Protein AF-A0A9N9IS35-F1 (afdb_monomer_lite)

InterPro domains:
  IPR016024 Armadillo-type fold [SSF48371] (47-278)
  IPR051954 tRNA (32-2'-O)-methyltransferase regulator THADA [PTHR14387] (21-362)

Secondary structure (DSSP, 8-state):
--SHHHHHHHHHHHHHHTTTTHHHHHHHHHHHHHHT--GGGHHHHHHHHHHHHT-SSHHHHHHHHHHHHHHHHH----TTTHHHHTHHHHHHHHHHHHTT-SSHHHHHHHHHHHHHH-SS----SSTTHHHHHHHHHHHHHHS-S-HHHHHHHHHHHHHHHHHHHH-SSS-HHHHHHHHHHHHHHHHHHTSTTS-HHHHHHHHHHHHHHGGGTT-TTS--SHHHHHHHHHHHHHHHHHTT-SSHHHHHHHHHHHHHHTT-SS---HHHHHHHHHHHHHHHHTT-HHHHHHHHHHHH-SS-HHHHHHHHH-TT--TTTS--S-TT--HHHHHHHHHHHHHHHHHHHHHHS---GGGGSSS----

Radius of gyration: 26.6 Å; chains: 1; bounding box: 75×47×96 Å

Structure (mmCIF, N/CA/C/O backbone):
data_AF-A0A9N9IS35-F1
#
_entry.id   AF-A0A9N9IS35-F1
#
loop_
_atom_site.group_PDB
_atom_site.id
_atom_site.type_symbol
_atom_site.label_atom_id
_atom_site.label_alt_id
_atom_site.label_comp_id
_atom_site.label_asym_id
_atom_site.label_entity_id
_atom_site.label_seq_id
_atom_site.pdbx_PDB_ins_code
_atom_site.Cartn_x
_atom_site.Cartn_y
_atom_site.Cartn_z
_atom_site.occupancy
_atom_site.B_iso_or_equiv
_atom_site.auth_seq_id
_atom_site.auth_comp_id
_atom_site.auth_asym_id
_atom_site.auth_atom_id
_atom_site.pdbx_PDB_model_num
ATOM 1 N N . GLU A 1 1 ? 38.048 27.531 -49.667 1.00 47.00 1 GLU A N 1
ATOM 2 C CA . GLU A 1 1 ? 36.935 27.542 -48.684 1.00 47.00 1 GLU A CA 1
ATOM 3 C C . GLU A 1 1 ? 35.614 26.930 -49.170 1.00 47.00 1 GLU A C 1
ATOM 5 O O . GLU A 1 1 ? 34.872 26.431 -48.335 1.00 47.00 1 GLU A O 1
ATOM 10 N N . LEU A 1 2 ? 35.317 26.866 -50.477 1.00 40.06 2 LEU A N 1
ATOM 11 C CA . LEU A 1 2 ? 34.093 26.211 -50.990 1.00 40.06 2 LEU A CA 1
ATOM 12 C C . LEU A 1 2 ? 34.168 24.672 -51.119 1.00 40.06 2 LEU A C 1
ATOM 14 O O . LEU A 1 2 ? 33.130 24.032 -51.202 1.00 40.06 2 LEU A O 1
ATOM 18 N N . LEU A 1 3 ? 35.362 24.070 -51.054 1.00 36.56 3 LEU A N 1
ATOM 19 C CA . LEU A 1 3 ? 35.559 22.607 -51.095 1.00 36.56 3 LEU A CA 1
ATOM 20 C C . LEU A 1 3 ? 35.470 21.915 -49.718 1.00 36.56 3 LEU A C 1
ATOM 22 O O . LEU A 1 3 ? 35.222 20.718 -49.655 1.00 36.56 3 LEU A O 1
ATOM 26 N N . ASN A 1 4 ? 35.586 22.663 -48.612 1.00 37.81 4 ASN A N 1
ATOM 27 C CA . ASN A 1 4 ? 35.457 22.114 -47.250 1.00 37.81 4 ASN A CA 1
ATOM 28 C C . ASN A 1 4 ? 34.020 22.159 -46.702 1.00 37.81 4 ASN A C 1
ATOM 30 O O . ASN A 1 4 ? 33.753 21.605 -45.638 1.00 37.81 4 ASN A O 1
ATOM 34 N N . LYS A 1 5 ? 33.083 22.807 -47.409 1.00 40.38 5 LYS A N 1
ATOM 35 C CA . LYS A 1 5 ? 31.658 22.833 -47.034 1.00 40.38 5 LYS A CA 1
ATOM 36 C C . LYS A 1 5 ? 30.859 21.672 -47.628 1.00 40.38 5 LYS A C 1
ATOM 38 O O . LYS A 1 5 ? 29.829 21.313 -47.072 1.00 40.38 5 LYS A O 1
ATOM 43 N N . THR A 1 6 ? 31.337 21.057 -48.705 1.00 39.28 6 THR A N 1
ATOM 44 C CA . THR A 1 6 ? 30.660 19.929 -49.358 1.00 39.28 6 THR A CA 1
ATOM 45 C C . THR A 1 6 ? 30.937 18.592 -48.677 1.00 39.28 6 THR A C 1
ATOM 47 O O . THR A 1 6 ? 30.025 17.781 -48.601 1.00 39.28 6 THR A O 1
ATOM 50 N N . HIS A 1 7 ? 32.120 18.374 -48.089 1.00 37.41 7 HIS A N 1
ATOM 51 C CA . HIS A 1 7 ? 32.382 17.138 -47.333 1.00 37.41 7 HIS A CA 1
ATOM 52 C C . HIS A 1 7 ? 31.693 17.095 -45.963 1.00 37.41 7 HIS A C 1
ATOM 54 O O . HIS A 1 7 ? 31.258 16.032 -45.540 1.00 37.41 7 HIS A O 1
ATOM 60 N N . LYS A 1 8 ? 31.490 18.246 -45.309 1.00 37.84 8 LYS A N 1
ATOM 61 C CA . LYS A 1 8 ? 30.824 18.296 -43.998 1.00 37.84 8 LYS A CA 1
ATOM 62 C C . LYS A 1 8 ? 29.321 17.996 -44.053 1.00 37.84 8 LYS A C 1
ATOM 64 O O . LYS A 1 8 ? 28.771 17.514 -43.075 1.00 37.84 8 LYS A O 1
ATOM 69 N N . ASN A 1 9 ? 28.672 18.246 -45.191 1.00 37.81 9 ASN A N 1
ATOM 70 C CA . ASN A 1 9 ? 27.243 17.968 -45.357 1.00 37.81 9 ASN A CA 1
ATOM 71 C C . ASN A 1 9 ? 26.951 16.533 -45.824 1.00 37.81 9 ASN A C 1
ATOM 73 O O . ASN A 1 9 ? 25.830 16.075 -45.657 1.00 37.81 9 ASN A O 1
ATOM 77 N N . VAL A 1 10 ? 27.923 15.805 -46.384 1.00 41.25 10 VAL A N 1
ATOM 78 C CA . VAL A 1 10 ? 27.698 14.415 -46.827 1.00 41.25 10 VAL A CA 1
ATOM 79 C C . VAL A 1 10 ? 27.790 13.433 -45.651 1.00 41.25 10 VAL A C 1
ATOM 81 O O . VAL A 1 10 ? 26.977 12.513 -45.574 1.00 41.25 10 VAL A O 1
ATOM 84 N N . ASP A 1 11 ? 28.671 13.684 -44.677 1.00 40.00 11 ASP A N 1
ATOM 85 C CA . ASP A 1 11 ? 28.802 12.836 -43.479 1.00 40.00 11 ASP A CA 1
ATOM 86 C C . ASP A 1 11 ? 27.649 13.037 -42.470 1.00 40.00 11 ASP A C 1
ATOM 88 O O . ASP A 1 11 ? 27.196 12.081 -41.835 1.00 40.00 11 ASP A O 1
ATOM 92 N N . ASP A 1 12 ? 27.091 14.250 -42.370 1.00 40.06 12 ASP A N 1
ATOM 93 C CA . ASP A 1 12 ? 25.935 14.528 -41.499 1.00 40.06 12 ASP A CA 1
ATOM 94 C C . ASP A 1 12 ? 24.609 13.983 -42.062 1.00 40.06 12 ASP A C 1
ATOM 96 O O . ASP A 1 12 ? 23.685 13.687 -41.296 1.00 40.06 12 ASP A O 1
ATOM 100 N N . GLN A 1 13 ? 24.508 13.802 -43.385 1.00 36.44 13 GLN A N 1
ATOM 101 C CA . GLN A 1 13 ? 23.355 13.150 -44.013 1.00 36.44 13 GLN A CA 1
ATOM 102 C C . GLN A 1 13 ? 23.456 11.614 -43.949 1.00 36.44 13 GLN A C 1
ATOM 104 O O . GLN A 1 13 ? 22.449 10.960 -43.686 1.00 36.44 13 GLN A O 1
ATOM 109 N N . GLN A 1 14 ? 24.656 11.028 -44.079 1.00 37.25 14 GLN A N 1
ATOM 110 C CA . GLN A 1 14 ? 24.846 9.571 -43.969 1.00 37.25 14 GLN A CA 1
ATOM 111 C C . GLN A 1 14 ? 24.635 9.019 -42.543 1.00 37.25 14 GLN A C 1
ATOM 113 O O . GLN A 1 14 ? 24.278 7.850 -42.395 1.00 37.25 14 GLN A O 1
ATOM 118 N N . SER A 1 15 ? 24.764 9.836 -41.486 1.00 44.94 15 SER A N 1
ATOM 119 C CA . SER A 1 15 ? 24.511 9.388 -40.098 1.00 44.94 15 SER A CA 1
ATOM 120 C C . SER A 1 15 ? 23.026 9.327 -39.697 1.00 44.94 15 SER A C 1
ATOM 122 O O . SER A 1 15 ? 22.682 8.741 -38.662 1.00 44.94 15 SER A O 1
ATOM 124 N N . LYS A 1 16 ? 22.129 9.922 -40.496 1.00 43.72 16 LYS A N 1
ATOM 125 C CA . LYS A 1 16 ? 20.679 9.910 -40.235 1.00 43.72 16 LYS A CA 1
ATOM 126 C C . LYS A 1 16 ? 19.966 8.720 -40.877 1.00 43.72 16 LYS A C 1
ATOM 128 O O . LYS A 1 16 ? 19.004 8.231 -40.288 1.00 43.72 16 LYS A O 1
ATOM 133 N N . ASP A 1 17 ? 20.477 8.199 -41.990 1.00 44.53 17 ASP A N 1
ATOM 134 C CA . ASP A 1 17 ? 19.828 7.111 -42.738 1.00 44.53 17 ASP A CA 1
ATOM 135 C C . ASP A 1 17 ? 20.065 5.708 -42.144 1.00 44.53 17 ASP A C 1
ATOM 137 O O . ASP A 1 17 ? 19.264 4.805 -42.369 1.00 44.53 17 ASP A O 1
ATOM 141 N N . TYR A 1 18 ? 21.074 5.522 -41.283 1.00 47.75 18 TYR A N 1
ATOM 142 C CA . TYR A 1 18 ? 21.286 4.266 -40.535 1.00 47.75 18 TYR A CA 1
ATOM 143 C C . TYR A 1 18 ? 20.417 4.123 -39.267 1.00 47.75 18 TYR A C 1
ATOM 145 O O . TYR A 1 18 ? 20.552 3.150 -38.523 1.00 47.75 18 TYR A O 1
ATOM 153 N N . ARG A 1 19 ? 19.527 5.083 -38.977 1.00 55.41 19 ARG A N 1
ATOM 154 C CA . ARG A 1 19 ? 18.772 5.124 -37.708 1.00 55.41 19 ARG A CA 1
ATOM 155 C C . ARG A 1 19 ? 17.415 4.423 -37.742 1.00 55.41 19 ARG A C 1
ATOM 157 O O . ARG A 1 19 ? 16.877 4.109 -36.681 1.00 55.41 19 ARG A O 1
ATOM 164 N N . ILE A 1 20 ? 16.858 4.138 -38.918 1.00 55.31 20 ILE A N 1
ATOM 165 C CA . ILE A 1 20 ? 15.552 3.474 -39.028 1.00 55.31 20 ILE A CA 1
ATOM 166 C C . ILE A 1 20 ? 15.759 1.966 -38.827 1.00 55.31 20 ILE A C 1
ATOM 168 O O . ILE A 1 20 ? 16.205 1.262 -39.725 1.00 55.31 20 ILE A O 1
ATOM 172 N N . GLY A 1 21 ? 15.469 1.480 -37.618 1.00 67.31 21 GLY A N 1
ATOM 173 C CA . GLY A 1 21 ? 15.546 0.058 -37.255 1.00 67.31 21 GLY A CA 1
ATOM 174 C C . GLY A 1 21 ? 16.710 -0.330 -36.336 1.00 67.31 21 GLY A C 1
ATOM 175 O O . GLY A 1 21 ? 16.711 -1.445 -35.822 1.00 67.31 21 GLY A O 1
ATOM 176 N N . SER A 1 22 ? 17.649 0.578 -36.044 1.00 80.19 22 SER A N 1
ATOM 177 C CA . SER A 1 22 ? 18.709 0.336 -35.045 1.00 80.19 22 SER A CA 1
ATOM 178 C C . SER A 1 22 ? 18.118 0.021 -33.662 1.00 80.19 22 SER A C 1
ATOM 180 O O . SER A 1 22 ? 18.487 -0.964 -33.022 1.00 80.19 22 SER A O 1
ATOM 182 N N . TYR A 1 23 ? 17.080 0.763 -33.266 1.00 81.69 23 TYR A N 1
ATOM 183 C CA . TYR A 1 23 ? 16.339 0.504 -32.031 1.00 81.69 23 TYR A CA 1
ATOM 184 C C . TYR A 1 23 ? 15.712 -0.902 -31.993 1.00 81.69 23 TYR A C 1
ATOM 186 O O . TYR A 1 23 ? 15.633 -1.497 -30.923 1.00 81.69 23 TYR A O 1
ATOM 194 N N . LEU A 1 24 ? 15.311 -1.481 -33.139 1.00 86.62 24 LEU A N 1
ATOM 195 C CA . LEU A 1 24 ? 14.778 -2.850 -33.193 1.00 86.62 24 LEU A CA 1
ATOM 196 C C . LEU A 1 24 ? 15.868 -3.868 -32.861 1.00 86.62 24 LEU A C 1
ATOM 198 O O . LEU A 1 24 ? 15.606 -4.830 -32.144 1.00 86.62 24 LEU A O 1
ATOM 202 N N . VAL A 1 25 ? 17.094 -3.653 -33.346 1.00 87.50 25 VAL A N 1
ATOM 203 C CA . VAL A 1 25 ? 18.242 -4.504 -33.007 1.00 87.50 25 VAL A CA 1
ATOM 204 C C . VAL A 1 25 ? 18.527 -4.416 -31.510 1.00 87.50 25 VAL A C 1
ATOM 206 O O . VAL A 1 25 ? 18.606 -5.452 -30.850 1.00 87.50 25 VAL A O 1
ATOM 209 N N . HIS A 1 26 ? 18.580 -3.206 -30.950 1.00 87.88 26 HIS A N 1
ATOM 210 C CA . HIS A 1 26 ? 18.778 -3.005 -29.512 1.00 87.88 26 HIS A CA 1
ATOM 211 C C . HIS A 1 26 ? 17.640 -3.600 -28.670 1.00 87.88 26 HIS A C 1
ATOM 213 O O . HIS A 1 26 ? 17.904 -4.210 -27.637 1.00 87.88 26 HIS A O 1
ATOM 219 N N . GLN A 1 27 ? 16.386 -3.528 -29.127 1.00 90.88 27 GLN A N 1
ATOM 220 C CA . GLN A 1 27 ? 15.260 -4.212 -28.485 1.00 90.88 27 GLN A CA 1
ATOM 221 C C . GLN A 1 27 ? 15.429 -5.734 -28.488 1.00 90.88 27 GLN A C 1
ATOM 223 O O . GLN A 1 27 ? 15.155 -6.379 -27.478 1.00 90.88 27 GLN A O 1
ATOM 228 N N . GLN A 1 28 ? 15.868 -6.333 -29.599 1.00 89.50 28 GLN A N 1
ATOM 229 C CA . GLN A 1 28 ? 16.121 -7.777 -29.644 1.00 89.50 28 GLN A CA 1
ATOM 230 C C . GLN A 1 28 ? 17.304 -8.169 -28.756 1.00 89.50 28 GLN A C 1
ATOM 232 O O . GLN A 1 28 ? 17.230 -9.177 -28.057 1.00 89.50 28 GLN A O 1
ATOM 237 N N . MET A 1 29 ? 18.360 -7.354 -28.712 1.00 86.88 29 MET A N 1
ATOM 238 C CA . MET A 1 29 ? 19.481 -7.558 -27.791 1.00 86.88 29 MET A CA 1
ATOM 239 C C . MET A 1 29 ? 19.023 -7.490 -26.332 1.00 86.88 29 MET A C 1
ATOM 241 O O . MET A 1 29 ? 19.342 -8.394 -25.563 1.00 86.88 29 MET A O 1
ATOM 245 N N . ALA A 1 30 ? 18.210 -6.494 -25.969 1.00 88.44 30 ALA A N 1
ATOM 246 C CA . ALA A 1 30 ? 17.625 -6.382 -24.636 1.00 88.44 30 ALA A CA 1
ATOM 247 C C . ALA A 1 30 ? 16.801 -7.627 -24.278 1.00 88.44 30 ALA A C 1
ATOM 249 O O . ALA A 1 30 ? 16.989 -8.206 -23.209 1.00 88.44 30 ALA A O 1
ATOM 250 N N . LYS A 1 31 ? 15.959 -8.103 -25.207 1.00 89.81 31 LYS A N 1
ATOM 251 C CA . LYS A 1 31 ? 15.177 -9.338 -25.039 1.00 89.81 31 LYS A CA 1
ATOM 252 C C . LYS A 1 31 ? 16.057 -10.553 -24.771 1.00 89.81 31 LYS A C 1
ATOM 254 O O . LYS A 1 31 ? 15.760 -11.324 -23.863 1.00 89.81 31 LYS A O 1
ATOM 259 N N . ILE A 1 32 ? 17.120 -10.731 -25.554 1.00 87.12 32 ILE A N 1
ATOM 260 C CA . ILE A 1 32 ? 18.046 -11.858 -25.400 1.00 87.12 32 ILE A CA 1
ATOM 261 C C . ILE A 1 32 ? 18.759 -11.771 -24.051 1.00 87.12 32 ILE A C 1
ATOM 263 O O . ILE A 1 32 ? 18.789 -12.763 -23.328 1.00 87.12 32 ILE A O 1
ATOM 267 N N . ILE A 1 33 ? 19.290 -10.599 -23.693 1.00 86.12 33 ILE A N 1
ATOM 268 C CA . ILE A 1 33 ? 20.045 -10.396 -22.452 1.00 86.12 33 ILE A CA 1
ATOM 269 C C . ILE A 1 33 ? 19.160 -10.659 -21.230 1.00 86.12 33 ILE A C 1
ATOM 271 O O . ILE A 1 33 ? 19.552 -11.435 -20.363 1.00 86.12 33 ILE A O 1
ATOM 275 N N . ILE A 1 34 ? 17.954 -10.085 -21.187 1.00 84.75 34 ILE A N 1
ATOM 276 C CA . ILE A 1 34 ? 17.049 -10.223 -20.036 1.00 84.75 34 ILE A CA 1
ATOM 277 C C . ILE A 1 34 ? 16.518 -11.654 -19.918 1.00 84.75 34 ILE A C 1
ATOM 279 O O . ILE A 1 34 ? 16.523 -12.216 -18.831 1.00 84.75 34 ILE A O 1
ATOM 283 N N . ARG A 1 35 ? 16.143 -12.309 -21.025 1.00 83.50 35 ARG A N 1
ATOM 284 C CA . ARG A 1 35 ? 15.717 -13.725 -20.991 1.00 83.50 35 ARG A CA 1
ATOM 285 C C . ARG A 1 35 ? 16.846 -14.696 -20.662 1.00 83.50 35 ARG A C 1
ATOM 287 O O . ARG A 1 35 ? 16.582 -15.830 -20.276 1.00 83.50 35 ARG A O 1
ATOM 294 N N . SER A 1 36 ? 18.092 -14.270 -20.843 1.00 78.56 36 SER A N 1
ATOM 295 C CA . SER A 1 36 ? 19.271 -15.058 -20.486 1.00 78.56 36 SER A CA 1
ATOM 296 C C . SER A 1 36 ? 19.690 -14.868 -19.029 1.00 78.56 36 SER A C 1
ATOM 298 O O . SER A 1 36 ? 20.647 -15.517 -18.615 1.00 78.56 36 SER A O 1
ATOM 300 N N . LEU A 1 37 ? 18.988 -14.028 -18.250 1.00 73.75 37 LEU A N 1
ATOM 301 C CA . LEU A 1 37 ? 19.188 -13.923 -16.806 1.00 73.75 37 LEU A CA 1
ATOM 302 C C . LEU A 1 37 ? 18.938 -15.295 -16.166 1.00 73.75 37 LEU A C 1
ATOM 304 O O . LEU A 1 37 ? 17.802 -15.742 -16.016 1.00 73.75 37 LEU A O 1
ATOM 308 N N . ARG A 1 38 ? 20.025 -15.985 -15.816 1.00 65.00 38 ARG A N 1
ATOM 309 C CA . ARG A 1 38 ? 20.024 -17.176 -14.965 1.00 65.00 38 ARG A CA 1
ATOM 310 C C . ARG A 1 38 ? 20.601 -16.783 -13.610 1.00 65.00 38 ARG A C 1
ATOM 312 O O . ARG A 1 38 ? 21.527 -15.977 -13.552 1.00 65.00 38 ARG A O 1
ATOM 319 N N . GLY A 1 39 ? 20.052 -17.350 -12.536 1.00 58.16 39 GLY A N 1
ATOM 320 C CA . GLY A 1 39 ? 20.353 -16.946 -11.155 1.00 58.16 39 GLY A CA 1
ATOM 321 C C . GLY A 1 39 ? 21.839 -16.957 -10.766 1.00 58.16 39 GLY A C 1
ATOM 322 O O . GLY A 1 39 ? 22.220 -16.200 -9.877 1.00 58.16 39 GLY A O 1
ATOM 323 N N . ASP A 1 40 ? 22.676 -17.739 -11.454 1.00 56.09 40 ASP A N 1
ATOM 324 C CA . ASP A 1 40 ? 24.079 -17.958 -11.081 1.00 56.09 40 ASP A CA 1
ATOM 325 C C . ASP A 1 40 ? 25.062 -16.876 -11.592 1.00 56.09 40 ASP A C 1
ATOM 327 O O . ASP A 1 40 ? 26.149 -16.751 -11.034 1.00 56.09 40 ASP A O 1
ATOM 331 N N . ASP A 1 41 ? 24.680 -16.026 -12.561 1.00 58.50 41 ASP A N 1
ATOM 332 C CA . ASP A 1 41 ? 25.564 -15.004 -13.171 1.00 58.50 41 ASP A CA 1
ATOM 333 C C . ASP A 1 41 ? 25.124 -13.545 -12.882 1.00 58.50 41 ASP A C 1
ATOM 335 O O . ASP A 1 41 ? 25.398 -12.611 -13.637 1.00 58.50 41 ASP A O 1
ATOM 339 N N . ALA A 1 42 ? 24.428 -13.301 -11.770 1.00 61.81 42 ALA A N 1
ATOM 340 C CA . ALA A 1 42 ? 23.686 -12.054 -11.537 1.00 61.81 42 ALA A CA 1
ATOM 341 C C . ALA A 1 42 ? 24.494 -10.734 -11.652 1.00 61.81 42 ALA A C 1
ATOM 343 O O . ALA A 1 42 ? 23.927 -9.700 -12.016 1.00 61.81 42 ALA A O 1
ATOM 344 N N . PHE A 1 43 ? 25.805 -10.731 -11.375 1.00 60.47 43 PHE A N 1
ATOM 345 C CA . PHE A 1 43 ? 26.614 -9.501 -11.349 1.00 60.47 43 PHE A CA 1
ATOM 346 C C . PHE A 1 43 ? 26.965 -8.950 -12.743 1.00 60.47 43 PHE A C 1
ATOM 348 O O . PHE A 1 43 ? 26.729 -7.772 -13.012 1.00 60.47 43 PHE A O 1
ATOM 355 N N . GLU A 1 44 ? 27.504 -9.775 -13.650 1.00 65.12 44 GLU A N 1
ATOM 356 C CA . GLU A 1 44 ? 27.875 -9.317 -15.003 1.00 65.12 44 GLU A CA 1
ATOM 357 C C . GLU A 1 44 ? 26.629 -8.907 -15.800 1.00 65.12 44 GLU A C 1
ATOM 359 O O . GLU A 1 44 ? 26.624 -7.909 -16.527 1.00 65.12 44 GLU A O 1
ATOM 364 N N . PHE A 1 45 ? 25.535 -9.641 -15.603 1.00 75.38 45 PHE A N 1
ATOM 365 C CA . PHE A 1 45 ? 24.267 -9.339 -16.243 1.00 75.38 45 PHE A CA 1
ATOM 366 C C . PHE A 1 45 ? 23.615 -8.062 -15.698 1.00 75.38 45 PHE A C 1
ATOM 368 O O . PHE A 1 45 ? 23.013 -7.323 -16.477 1.00 75.38 45 PHE A O 1
ATOM 375 N N . SER A 1 46 ? 23.794 -7.735 -14.413 1.00 78.06 46 SER A N 1
ATOM 376 C CA . SER A 1 46 ? 23.275 -6.485 -13.838 1.00 78.06 46 SER A CA 1
ATOM 377 C C . SER A 1 46 ? 23.850 -5.241 -14.520 1.00 78.06 46 SER A C 1
ATOM 379 O O . SER A 1 46 ? 23.106 -4.295 -14.771 1.00 78.06 46 SER A O 1
ATOM 381 N N . ASN A 1 47 ? 25.134 -5.240 -14.895 1.00 83.69 47 ASN A N 1
ATOM 382 C CA . ASN A 1 47 ? 25.739 -4.104 -15.604 1.00 83.69 47 ASN A CA 1
ATOM 383 C C . ASN A 1 47 ? 25.165 -3.935 -17.018 1.00 83.69 47 ASN A C 1
ATOM 385 O O . ASN A 1 47 ? 24.792 -2.827 -17.396 1.00 83.69 47 ASN A O 1
ATOM 389 N N . LYS A 1 48 ? 25.003 -5.035 -17.767 1.00 87.94 48 LYS A N 1
ATOM 390 C CA . LYS A 1 48 ? 24.380 -5.003 -19.104 1.00 87.94 48 LYS A CA 1
ATOM 391 C C . LYS A 1 48 ? 22.927 -4.530 -19.035 1.00 87.94 48 LYS A C 1
ATOM 393 O O . LYS A 1 48 ? 22.485 -3.757 -19.879 1.00 87.94 48 LYS A O 1
ATOM 398 N N . VAL A 1 49 ? 22.183 -4.949 -18.010 1.00 89.00 49 VAL A N 1
ATOM 399 C CA . VAL A 1 49 ? 20.819 -4.457 -17.771 1.00 89.00 49 VAL A CA 1
ATOM 400 C C . VAL A 1 49 ? 20.817 -2.953 -17.490 1.00 89.00 49 VAL A C 1
ATOM 402 O O . VAL A 1 49 ? 20.005 -2.231 -18.059 1.00 89.00 49 VAL A O 1
ATOM 405 N N . VAL A 1 50 ? 21.744 -2.452 -16.673 1.00 90.38 50 VAL A N 1
ATOM 406 C CA . VAL A 1 50 ? 21.870 -1.013 -16.385 1.00 90.38 50 VAL A CA 1
ATOM 407 C C . VAL A 1 50 ? 22.186 -0.201 -17.645 1.00 90.38 50 VAL A C 1
ATOM 409 O O . VAL A 1 50 ? 21.613 0.875 -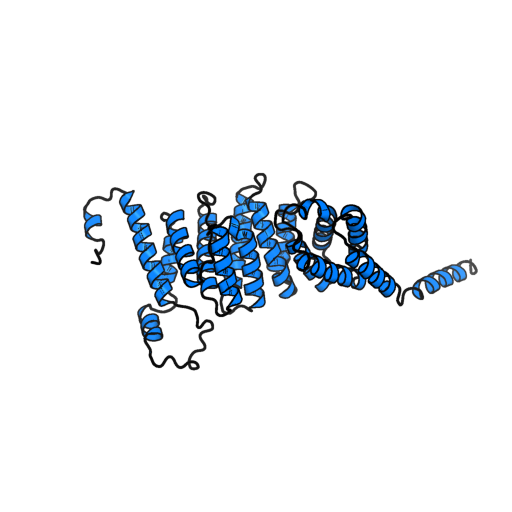17.823 1.00 90.38 50 VAL A O 1
ATOM 412 N N . GLU A 1 51 ? 23.033 -0.720 -18.537 1.00 90.62 51 GLU A N 1
ATOM 413 C CA . GLU A 1 51 ? 23.308 -0.112 -19.846 1.00 90.62 51 GLU A CA 1
ATOM 414 C C . GLU A 1 51 ? 22.045 -0.040 -20.715 1.00 90.62 51 GLU A C 1
ATOM 416 O O . GLU A 1 51 ? 21.726 1.023 -21.249 1.00 90.62 51 GLU A O 1
ATOM 421 N N . ILE A 1 52 ? 21.271 -1.129 -20.792 1.00 92.88 52 ILE A N 1
ATOM 422 C CA . ILE A 1 52 ? 19.996 -1.169 -21.527 1.00 92.88 52 ILE A CA 1
ATOM 423 C C . ILE A 1 52 ? 18.985 -0.172 -20.936 1.00 92.88 52 ILE A C 1
ATOM 425 O O . ILE A 1 52 ? 18.323 0.559 -21.671 1.00 92.88 52 ILE A O 1
ATOM 429 N N . LEU A 1 53 ? 18.877 -0.087 -19.608 1.00 93.88 53 LEU A N 1
ATOM 430 C CA . LEU A 1 53 ? 18.017 0.892 -18.932 1.00 93.88 53 LEU A CA 1
ATOM 431 C C . LEU A 1 53 ? 18.506 2.337 -19.125 1.00 93.88 53 LEU A C 1
ATOM 433 O O . LEU A 1 53 ? 17.743 3.285 -18.956 1.00 93.88 53 LEU A O 1
ATOM 437 N N . GLY A 1 54 ? 19.778 2.531 -19.475 1.00 92.12 54 GLY A N 1
ATOM 438 C CA . GLY A 1 54 ? 20.361 3.817 -19.852 1.00 92.12 54 GLY A CA 1
ATOM 439 C C . GLY A 1 54 ? 20.225 4.168 -21.334 1.00 92.12 54 GLY A C 1
ATOM 440 O O . GLY A 1 54 ? 20.720 5.219 -21.737 1.00 92.12 54 GLY A O 1
ATOM 441 N N . HIS A 1 55 ? 19.581 3.322 -22.144 1.00 93.69 55 HIS A N 1
ATOM 442 C CA . HIS A 1 55 ? 19.503 3.528 -23.587 1.00 93.69 55 HIS A CA 1
ATOM 443 C C . HIS A 1 55 ? 18.764 4.836 -23.931 1.00 93.69 55 HIS A C 1
ATOM 445 O O . HIS A 1 55 ? 17.726 5.108 -23.325 1.00 93.69 55 HIS A O 1
ATOM 451 N N . PRO A 1 56 ? 19.231 5.650 -24.902 1.00 90.31 56 PRO A N 1
ATOM 452 C CA . PRO A 1 56 ? 18.583 6.920 -25.257 1.00 90.31 56 PRO A CA 1
ATOM 453 C C . PRO A 1 56 ? 17.157 6.744 -25.808 1.00 90.31 56 PRO A C 1
ATOM 455 O O . PRO A 1 56 ? 16.272 7.554 -25.530 1.00 90.31 56 PRO A O 1
ATOM 458 N N . GLU A 1 57 ? 16.915 5.665 -26.551 1.00 91.31 57 GLU A N 1
ATOM 459 C CA . GLU A 1 57 ? 15.604 5.328 -27.125 1.00 91.31 57 GLU A CA 1
ATOM 460 C C . GLU A 1 57 ? 14.673 4.725 -26.065 1.00 91.31 57 GLU A C 1
ATOM 462 O O . GLU A 1 57 ? 15.001 3.710 -25.442 1.00 91.31 57 GLU A O 1
ATOM 467 N N . TYR A 1 58 ? 13.501 5.338 -25.861 1.00 92.12 58 TYR A N 1
ATOM 468 C CA . TYR A 1 58 ? 12.570 4.896 -24.819 1.00 92.12 58 TYR A CA 1
ATOM 469 C C . TYR A 1 58 ? 11.958 3.533 -25.144 1.00 92.12 58 TYR A C 1
ATOM 471 O O . TYR A 1 58 ? 11.638 2.794 -24.225 1.00 92.12 58 TYR A O 1
ATOM 479 N N . GLU A 1 59 ? 11.828 3.165 -26.420 1.00 92.88 59 GLU A N 1
ATOM 480 C CA . GLU A 1 59 ? 11.281 1.877 -26.844 1.00 92.88 59 GLU A CA 1
ATOM 481 C C . GLU A 1 59 ? 12.178 0.705 -26.427 1.00 92.88 59 GLU A C 1
ATOM 483 O O . GLU A 1 59 ? 11.683 -0.398 -26.190 1.00 92.88 59 GLU A O 1
ATOM 488 N N . VAL A 1 60 ? 13.493 0.930 -26.333 1.00 93.81 60 VAL A N 1
ATOM 489 C CA . VAL A 1 60 ? 14.449 -0.058 -25.812 1.00 93.81 60 VAL A CA 1
ATOM 490 C C . VAL A 1 60 ? 14.292 -0.171 -24.297 1.00 93.81 60 VAL A C 1
ATOM 492 O O . VAL A 1 60 ? 14.165 -1.283 -23.782 1.00 93.81 60 VAL A O 1
ATOM 495 N N . ARG A 1 61 ? 14.218 0.971 -23.594 1.00 95.12 61 ARG A N 1
ATOM 496 C CA . ARG A 1 61 ? 13.988 1.006 -22.139 1.00 95.12 61 ARG A CA 1
ATOM 497 C C . ARG A 1 61 ? 12.661 0.350 -21.758 1.00 95.12 61 ARG A C 1
ATOM 499 O O . ARG A 1 61 ? 12.629 -0.434 -20.820 1.00 95.12 61 ARG A O 1
ATOM 506 N N . LEU A 1 62 ? 11.592 0.630 -22.500 1.00 95.38 62 LEU A N 1
ATOM 507 C CA . LEU A 1 62 ? 10.246 0.117 -22.252 1.00 95.38 62 LEU A CA 1
ATOM 508 C C . LEU A 1 62 ? 10.214 -1.411 -22.316 1.00 95.38 62 LEU A C 1
ATOM 510 O O . LEU A 1 62 ? 9.837 -2.051 -21.342 1.00 95.38 62 LEU A O 1
ATOM 514 N N . VAL A 1 63 ? 10.699 -1.989 -23.420 1.00 94.62 63 VAL A N 1
ATOM 515 C CA . VAL A 1 63 ? 10.776 -3.449 -23.595 1.00 94.62 63 VAL A CA 1
ATOM 516 C C . VAL A 1 63 ? 11.633 -4.094 -22.508 1.00 94.62 63 VAL A C 1
ATOM 518 O O . VAL A 1 63 ? 11.316 -5.177 -22.022 1.00 94.62 63 VAL A O 1
ATOM 521 N N . ALA A 1 64 ? 12.731 -3.442 -22.127 1.00 93.94 64 ALA A N 1
ATOM 522 C CA . ALA A 1 64 ? 13.589 -3.942 -21.068 1.00 93.94 64 ALA A CA 1
ATOM 523 C C . ALA A 1 64 ? 12.876 -3.958 -19.710 1.00 93.94 64 ALA A C 1
ATOM 525 O O . ALA A 1 64 ? 12.931 -4.955 -18.999 1.00 93.94 64 ALA A O 1
ATOM 526 N N . LEU A 1 65 ? 12.181 -2.874 -19.369 1.00 95.56 65 LEU A N 1
ATOM 527 C CA . LEU A 1 65 ? 11.418 -2.755 -18.132 1.00 95.56 65 LEU A CA 1
ATOM 528 C C . LEU A 1 65 ? 10.266 -3.766 -18.068 1.00 95.56 65 LEU A C 1
ATOM 530 O O . LEU A 1 65 ? 10.090 -4.395 -17.033 1.00 95.56 65 LEU A O 1
ATOM 534 N N . GLU A 1 66 ? 9.529 -3.970 -19.163 1.00 94.69 66 GLU A N 1
ATOM 535 C CA . GLU A 1 66 ? 8.459 -4.977 -19.249 1.00 94.69 66 GLU A CA 1
ATOM 536 C C . GLU A 1 66 ? 8.994 -6.385 -18.958 1.00 94.69 66 GLU A C 1
ATOM 538 O O . GLU A 1 66 ? 8.491 -7.071 -18.071 1.00 94.69 66 GLU A O 1
ATOM 543 N N . LEU A 1 67 ? 10.074 -6.783 -19.637 1.00 91.25 67 LEU A N 1
ATOM 544 C CA . LEU A 1 67 ? 10.674 -8.104 -19.453 1.00 91.25 67 LEU A CA 1
ATOM 545 C C . LEU A 1 67 ? 11.302 -8.300 -18.072 1.00 91.25 67 LEU A C 1
ATOM 547 O O . LEU A 1 67 ? 11.290 -9.411 -17.547 1.00 91.25 67 LEU A O 1
ATOM 551 N N . LEU A 1 68 ? 11.882 -7.249 -17.486 1.00 90.19 68 LEU A N 1
ATOM 552 C CA . LEU A 1 68 ? 12.403 -7.317 -16.121 1.00 90.19 68 LEU A CA 1
ATOM 553 C C . LEU A 1 68 ? 11.261 -7.493 -15.121 1.00 90.19 68 LEU A C 1
ATOM 555 O O . LEU A 1 68 ? 11.365 -8.335 -14.234 1.00 90.19 68 LEU A O 1
ATOM 559 N N . THR A 1 69 ? 10.166 -6.751 -15.275 1.00 89.88 69 THR A N 1
ATOM 560 C CA . THR A 1 69 ? 8.982 -6.903 -14.425 1.00 89.88 69 THR A CA 1
ATOM 561 C C . THR A 1 69 ? 8.424 -8.322 -14.505 1.00 89.88 69 THR A C 1
ATOM 563 O O . THR A 1 69 ? 8.221 -8.937 -13.462 1.00 89.88 69 THR A O 1
ATOM 566 N N . GLU A 1 70 ? 8.263 -8.881 -15.710 1.00 88.62 70 GLU A N 1
ATOM 567 C CA . GLU A 1 70 ? 7.875 -10.289 -15.900 1.00 88.62 70 GLU A CA 1
ATOM 568 C C . GLU A 1 70 ? 8.849 -11.242 -15.190 1.00 88.62 70 GLU A C 1
ATOM 570 O O . GLU A 1 70 ? 8.432 -12.080 -14.393 1.00 88.62 70 GLU A O 1
ATOM 575 N N . TYR A 1 71 ? 10.157 -11.058 -15.393 1.00 85.06 71 TYR A N 1
ATOM 576 C CA . TYR A 1 71 ? 11.187 -11.887 -14.769 1.00 85.06 71 TYR A CA 1
ATOM 577 C C . TYR A 1 71 ? 11.096 -11.899 -13.234 1.00 85.06 71 TYR A C 1
ATOM 579 O O . TYR A 1 71 ? 11.219 -12.966 -12.632 1.00 85.06 71 TYR A O 1
ATOM 587 N N . PHE A 1 72 ? 10.879 -10.750 -12.586 1.00 82.31 72 PHE A N 1
ATOM 588 C CA . PHE A 1 72 ? 10.774 -10.675 -11.122 1.00 82.31 72 PHE A CA 1
ATOM 589 C C . PHE A 1 72 ? 9.419 -11.140 -10.574 1.00 82.31 72 PHE A C 1
ATOM 591 O O . PHE A 1 72 ? 9.347 -11.528 -9.409 1.00 82.31 72 PHE A O 1
ATOM 598 N N . LEU A 1 73 ? 8.358 -11.117 -11.383 1.00 83.69 73 LEU A N 1
ATOM 599 C CA . LEU A 1 73 ? 7.068 -11.701 -11.012 1.00 83.69 73 LEU A CA 1
ATOM 600 C C . LEU A 1 73 ? 7.110 -13.235 -11.068 1.00 83.69 73 LEU A C 1
ATOM 602 O O . LEU A 1 73 ? 6.615 -13.888 -10.150 1.00 83.69 73 LEU A O 1
ATOM 606 N N . ASP A 1 74 ? 7.734 -13.798 -12.105 1.00 79.81 74 ASP A N 1
ATOM 607 C CA . ASP A 1 74 ? 7.809 -15.248 -12.323 1.00 79.81 74 ASP A CA 1
ATOM 608 C C . ASP A 1 74 ? 8.828 -15.928 -11.403 1.00 79.81 74 ASP A C 1
ATOM 610 O O . ASP A 1 74 ? 8.609 -17.036 -10.905 1.00 79.81 74 ASP A O 1
ATOM 614 N N . ASN A 1 75 ? 9.953 -15.262 -11.146 1.00 68.94 75 ASN A N 1
ATOM 615 C CA . ASN A 1 75 ? 10.968 -15.760 -10.235 1.00 68.94 75 ASN A CA 1
ATOM 616 C C . ASN A 1 75 ? 10.691 -15.197 -8.844 1.00 68.94 75 ASN A C 1
ATOM 618 O O . ASN A 1 75 ? 11.215 -14.149 -8.471 1.00 68.94 75 ASN A O 1
ATOM 622 N N . SER A 1 76 ? 9.891 -15.915 -8.050 1.00 55.97 76 SER A N 1
ATOM 623 C CA . SER A 1 76 ? 9.734 -15.657 -6.615 1.00 55.97 76 SER A CA 1
ATOM 624 C C . SER A 1 76 ? 11.054 -15.953 -5.885 1.00 55.97 76 SER A C 1
ATOM 626 O O . SER A 1 76 ? 11.200 -16.976 -5.210 1.00 55.97 76 SER A O 1
ATOM 628 N N . VAL A 1 77 ? 12.072 -15.118 -6.091 1.00 54.59 77 VAL A N 1
ATOM 629 C CA . VAL A 1 77 ? 13.397 -15.333 -5.514 1.00 54.59 77 VAL A CA 1
ATOM 630 C C . VAL A 1 77 ? 13.291 -15.148 -3.995 1.00 54.59 77 VAL A C 1
ATOM 632 O O . VAL A 1 77 ? 12.664 -14.189 -3.535 1.00 54.59 77 VAL A O 1
ATOM 635 N N . PRO A 1 78 ? 13.878 -16.049 -3.189 1.00 48.53 78 PRO A N 1
ATOM 636 C CA . PRO A 1 78 ? 13.901 -15.900 -1.747 1.00 48.53 78 PRO A CA 1
ATOM 637 C C . PRO A 1 78 ? 14.460 -14.540 -1.316 1.00 48.53 78 PRO A C 1
ATOM 639 O O . PRO A 1 78 ? 15.491 -14.055 -1.781 1.00 48.53 78 PRO A O 1
ATOM 642 N N . ASP A 1 79 ? 13.751 -13.976 -0.353 1.00 51.22 79 ASP A N 1
ATOM 643 C CA . ASP A 1 79 ? 13.765 -12.621 0.199 1.00 51.22 79 ASP A CA 1
ATOM 644 C C . ASP A 1 79 ? 15.123 -12.113 0.760 1.00 51.22 79 ASP A C 1
ATOM 646 O O . ASP A 1 79 ? 15.193 -11.045 1.376 1.00 51.22 79 ASP A O 1
ATOM 650 N N . THR A 1 80 ? 16.198 -12.896 0.645 1.00 46.91 80 THR A N 1
ATOM 651 C CA . THR A 1 80 ? 17.543 -12.623 1.187 1.00 46.91 80 THR A CA 1
ATOM 652 C C . THR A 1 80 ? 18.643 -12.526 0.127 1.00 46.91 80 THR A C 1
ATOM 654 O O . THR A 1 80 ? 19.625 -11.834 0.385 1.00 46.91 80 THR A O 1
ATOM 657 N N . ASP A 1 81 ? 18.469 -13.120 -1.061 1.00 48.78 81 ASP A N 1
ATOM 658 C CA . ASP A 1 81 ? 19.488 -13.101 -2.133 1.00 48.78 81 ASP A CA 1
ATOM 659 C C . ASP A 1 81 ? 19.256 -11.992 -3.178 1.00 48.78 81 ASP A C 1
ATOM 661 O O . ASP A 1 81 ? 20.178 -11.581 -3.884 1.00 48.78 81 ASP A O 1
ATOM 665 N N . LEU A 1 82 ? 18.040 -11.437 -3.236 1.00 53.81 82 LEU A N 1
ATOM 666 C CA . LEU A 1 82 ? 17.648 -10.378 -4.177 1.00 53.81 82 LEU A CA 1
ATOM 667 C C . LEU A 1 82 ? 18.394 -9.049 -3.956 1.00 53.81 82 LEU A C 1
ATOM 669 O O . LEU A 1 82 ? 18.867 -8.428 -4.906 1.00 53.81 82 LEU A O 1
ATOM 673 N N . SER A 1 83 ? 18.507 -8.582 -2.710 1.00 53.75 83 SER A N 1
ATOM 674 C CA . SER A 1 83 ? 18.907 -7.189 -2.446 1.00 53.75 83 SER A CA 1
ATOM 675 C C . SER A 1 83 ? 20.382 -6.898 -2.735 1.00 53.75 83 SER A C 1
ATOM 677 O O . SER A 1 83 ? 20.715 -5.788 -3.147 1.00 53.75 83 SER A O 1
ATOM 679 N N . ARG A 1 84 ? 21.279 -7.879 -2.563 1.00 58.31 84 ARG A N 1
ATOM 680 C CA . ARG A 1 84 ? 22.703 -7.710 -2.903 1.00 58.31 84 ARG A CA 1
ATOM 681 C C . ARG A 1 84 ? 22.944 -7.806 -4.404 1.00 58.31 84 ARG A C 1
ATOM 683 O O . ARG A 1 84 ? 23.638 -6.950 -4.954 1.00 58.31 84 ARG A O 1
ATOM 690 N N . ASN A 1 85 ? 22.342 -8.801 -5.052 1.00 63.38 85 ASN A N 1
ATOM 691 C CA . ASN A 1 85 ? 22.618 -9.125 -6.450 1.00 63.38 85 ASN A CA 1
ATOM 692 C C . ASN A 1 85 ? 22.075 -8.078 -7.433 1.00 63.38 85 ASN A C 1
ATOM 694 O O . ASN A 1 85 ? 22.657 -7.907 -8.498 1.00 63.38 85 ASN A O 1
ATOM 698 N N . TYR A 1 86 ? 21.031 -7.329 -7.059 1.00 76.50 86 TYR A N 1
ATOM 699 C CA . TYR A 1 86 ? 20.396 -6.334 -7.935 1.00 76.50 86 TYR A CA 1
ATOM 700 C C . TYR A 1 86 ? 20.574 -4.878 -7.474 1.00 76.50 86 TYR A C 1
ATOM 702 O O . TYR A 1 86 ? 19.896 -3.983 -7.976 1.00 76.50 86 TYR A O 1
ATOM 710 N N . SER A 1 87 ? 21.501 -4.608 -6.550 1.00 77.75 87 SER A N 1
ATOM 711 C CA . SER A 1 87 ? 21.771 -3.259 -6.017 1.00 77.75 87 SER A CA 1
ATOM 712 C C . SER A 1 87 ? 22.125 -2.219 -7.096 1.00 77.75 87 SER A C 1
ATOM 714 O O . SER A 1 87 ? 21.683 -1.069 -7.019 1.00 77.75 87 SER A O 1
ATOM 716 N N . THR A 1 88 ? 22.853 -2.614 -8.148 1.00 81.88 88 THR A N 1
ATOM 717 C CA . THR A 1 88 ? 23.166 -1.737 -9.292 1.00 81.88 88 THR A CA 1
ATOM 718 C C . THR A 1 88 ? 21.917 -1.404 -10.111 1.00 81.88 88 THR A C 1
ATOM 720 O O . THR A 1 88 ? 21.727 -0.252 -10.502 1.00 81.88 88 THR A O 1
ATOM 723 N N . ILE A 1 89 ? 21.030 -2.384 -10.323 1.00 85.69 89 ILE A N 1
ATOM 724 C CA . ILE A 1 89 ? 19.744 -2.167 -11.002 1.00 85.69 89 ILE A CA 1
ATOM 725 C C . ILE A 1 89 ? 18.870 -1.243 -10.153 1.00 85.69 89 ILE A C 1
ATOM 727 O O . ILE A 1 89 ? 18.373 -0.251 -10.672 1.00 85.69 89 ILE A O 1
ATOM 731 N N . GLN A 1 90 ? 18.749 -1.491 -8.843 1.00 86.25 90 GLN A N 1
ATOM 732 C CA . GLN A 1 90 ? 18.014 -0.608 -7.929 1.00 86.25 90 GLN A CA 1
ATOM 733 C C . GLN A 1 90 ? 18.531 0.835 -7.999 1.00 86.25 90 GLN A C 1
ATOM 735 O O . GLN A 1 90 ? 17.741 1.763 -8.142 1.00 86.25 90 GLN A O 1
ATOM 740 N N . SER A 1 91 ? 19.854 1.023 -7.965 1.00 86.06 91 SER A N 1
ATOM 741 C CA . SER A 1 91 ? 20.477 2.349 -8.069 1.00 86.06 91 SER A CA 1
ATOM 742 C C . SER A 1 91 ? 20.151 3.036 -9.398 1.00 86.06 91 SER A C 1
ATOM 744 O O . SER A 1 91 ? 19.882 4.236 -9.419 1.00 86.06 91 SER A O 1
ATOM 746 N N . LYS A 1 92 ? 20.120 2.281 -10.504 1.00 90.19 92 LYS A N 1
ATOM 747 C CA . LYS A 1 92 ? 19.714 2.796 -11.818 1.00 90.19 92 LYS A CA 1
ATOM 748 C C . LYS A 1 92 ? 18.228 3.163 -11.871 1.00 90.19 92 LYS A C 1
ATOM 750 O O . LYS A 1 92 ? 17.884 4.181 -12.456 1.00 90.19 92 LYS A O 1
ATOM 755 N N . LEU A 1 93 ? 17.348 2.375 -11.257 1.00 91.75 93 LEU A N 1
ATOM 756 C CA . LEU A 1 93 ? 15.917 2.691 -11.188 1.00 91.75 93 LEU A CA 1
ATOM 757 C C . LEU A 1 93 ? 15.664 3.953 -10.351 1.00 91.75 93 LEU A C 1
ATOM 759 O O . LEU A 1 93 ? 14.898 4.818 -10.768 1.00 91.75 93 LEU A O 1
ATOM 763 N N . ILE A 1 94 ? 16.358 4.099 -9.216 1.00 89.81 94 ILE A N 1
ATOM 764 C CA . ILE A 1 94 ? 16.312 5.319 -8.397 1.00 89.81 94 ILE A CA 1
ATOM 765 C C . ILE A 1 94 ? 16.781 6.523 -9.219 1.00 89.81 94 ILE A C 1
ATOM 767 O O . ILE A 1 94 ? 16.081 7.532 -9.240 1.00 89.81 94 ILE A O 1
ATOM 771 N N . SER A 1 95 ? 17.901 6.414 -9.948 1.00 90.00 95 SER A N 1
ATOM 772 C CA . SER A 1 95 ? 18.382 7.533 -10.766 1.00 90.00 95 SER A CA 1
ATOM 773 C C . SER A 1 95 ? 17.424 7.895 -11.899 1.00 90.00 95 SER A C 1
ATOM 775 O O . SER A 1 95 ? 17.201 9.071 -12.140 1.00 90.00 95 SER A O 1
ATOM 777 N N . MET A 1 96 ? 16.764 6.920 -12.531 1.00 92.62 96 MET A N 1
ATOM 778 C CA . MET A 1 96 ? 15.727 7.193 -13.537 1.00 92.62 96 MET A CA 1
ATOM 779 C C . MET A 1 96 ? 14.523 7.962 -12.968 1.00 92.62 96 MET A C 1
ATOM 781 O O . MET A 1 96 ? 13.955 8.805 -13.664 1.00 92.62 96 MET A O 1
ATOM 785 N N . ILE A 1 97 ? 14.134 7.697 -11.716 1.00 91.31 97 ILE A N 1
ATOM 786 C CA . ILE A 1 97 ? 13.106 8.485 -11.016 1.00 91.31 97 ILE A CA 1
ATOM 787 C C . ILE A 1 97 ? 13.652 9.881 -10.699 1.00 91.31 97 ILE A C 1
ATOM 789 O O . ILE A 1 97 ? 12.980 10.877 -10.958 1.00 91.31 97 ILE A O 1
ATOM 793 N N . ASP A 1 98 ? 14.874 9.963 -10.170 1.00 88.75 98 ASP A N 1
ATOM 794 C CA . ASP A 1 98 ? 15.503 11.218 -9.758 1.00 88.75 98 ASP A CA 1
ATOM 795 C C . ASP A 1 98 ? 15.748 12.190 -10.916 1.00 88.75 98 ASP A C 1
ATOM 797 O O . ASP A 1 98 ? 15.583 13.399 -10.716 1.00 88.75 98 ASP A O 1
ATOM 801 N N . ASP A 1 99 ? 16.124 11.660 -12.080 1.00 89.50 99 ASP A N 1
ATOM 802 C CA . ASP A 1 99 ? 16.360 12.381 -13.334 1.00 89.50 99 ASP A CA 1
ATOM 803 C C . ASP A 1 99 ? 15.042 12.741 -14.049 1.00 89.50 99 ASP A C 1
ATOM 805 O O . ASP A 1 99 ? 15.037 13.554 -14.974 1.00 89.50 99 ASP A O 1
ATOM 809 N N . GLY A 1 100 ? 13.918 12.157 -13.616 1.00 88.00 100 GLY A N 1
ATOM 810 C CA . GLY A 1 100 ? 12.587 12.408 -14.158 1.00 88.00 100 GLY A CA 1
ATOM 811 C C . GLY A 1 100 ? 12.346 11.749 -15.516 1.00 88.00 100 GLY A C 1
ATOM 812 O O . GLY A 1 100 ? 12.143 12.459 -16.502 1.00 88.00 100 GLY A O 1
ATOM 813 N N . GLU A 1 101 ? 12.339 10.407 -15.568 1.00 92.25 101 GLU A N 1
ATOM 814 C CA . GLU A 1 101 ? 12.061 9.623 -16.786 1.00 92.25 101 GLU A CA 1
ATOM 815 C C . GLU A 1 101 ? 10.889 10.223 -17.600 1.00 92.25 101 GLU A C 1
ATOM 817 O O . GLU A 1 101 ? 9.748 10.261 -17.122 1.00 92.25 101 GLU A O 1
ATOM 822 N N . PRO A 1 102 ? 11.153 10.716 -18.828 1.00 90.38 102 PRO A N 1
ATOM 823 C CA . PRO A 1 102 ? 10.183 11.506 -19.582 1.00 90.38 102 PRO A CA 1
ATOM 824 C C . PRO A 1 102 ? 9.014 10.674 -20.113 1.00 90.38 102 PRO A C 1
ATOM 826 O O . PRO A 1 102 ? 7.927 11.215 -20.328 1.00 90.38 102 PRO A O 1
ATOM 829 N N . ASN A 1 103 ? 9.215 9.374 -20.353 1.00 93.75 103 ASN A N 1
ATOM 830 C CA . ASN A 1 103 ? 8.142 8.498 -20.799 1.00 93.75 103 ASN A CA 1
ATOM 831 C C . ASN A 1 103 ? 7.346 7.970 -19.596 1.00 93.75 103 ASN A C 1
ATOM 833 O O . ASN A 1 103 ? 7.877 7.252 -18.753 1.00 93.75 103 ASN A O 1
ATOM 837 N N . LEU A 1 104 ? 6.046 8.270 -19.552 1.00 91.81 104 LEU A N 1
ATOM 838 C CA . LEU A 1 104 ? 5.178 7.901 -18.427 1.00 91.81 104 LEU A CA 1
ATOM 839 C C . LEU A 1 104 ? 5.075 6.386 -18.195 1.00 91.81 104 LEU A C 1
ATOM 841 O O . LEU A 1 104 ? 4.999 5.958 -17.046 1.00 91.81 104 LEU A O 1
ATOM 845 N N . ASN A 1 105 ? 5.092 5.572 -19.255 1.00 93.69 105 ASN A N 1
ATOM 846 C CA . ASN A 1 105 ? 5.031 4.114 -19.122 1.00 93.69 105 ASN A CA 1
ATOM 847 C C . ASN A 1 105 ? 6.349 3.555 -18.589 1.00 93.69 105 ASN A C 1
ATOM 849 O O . ASN A 1 105 ? 6.327 2.693 -17.713 1.00 93.69 105 ASN A O 1
ATOM 853 N N . CYS A 1 106 ? 7.483 4.084 -19.060 1.00 95.00 106 CYS A N 1
ATOM 854 C CA . CYS A 1 106 ? 8.785 3.754 -18.487 1.00 95.00 106 CYS A CA 1
ATOM 855 C C . CYS A 1 106 ? 8.839 4.155 -17.010 1.00 95.00 106 CYS A C 1
ATOM 857 O O . CYS A 1 106 ? 9.208 3.332 -16.185 1.00 95.00 106 CYS A O 1
ATOM 859 N N . PHE A 1 107 ? 8.404 5.370 -16.656 1.00 94.81 107 PHE A N 1
ATOM 860 C CA . PHE A 1 107 ? 8.354 5.822 -15.263 1.00 94.81 107 PHE A CA 1
ATOM 861 C C . PHE A 1 107 ? 7.512 4.878 -14.394 1.00 94.81 107 PHE A C 1
ATOM 863 O O . PHE A 1 107 ? 7.972 4.426 -13.347 1.00 94.81 107 PHE A O 1
ATOM 870 N N . ARG A 1 108 ? 6.302 4.528 -14.853 1.00 94.75 108 ARG A N 1
ATOM 871 C CA . ARG A 1 108 ? 5.407 3.590 -14.163 1.00 94.75 108 ARG A CA 1
ATOM 872 C C . ARG A 1 108 ? 6.101 2.252 -13.893 1.00 94.75 108 ARG A C 1
ATOM 874 O O . ARG A 1 108 ? 6.133 1.804 -12.751 1.00 94.75 108 ARG A O 1
ATOM 881 N N . LEU A 1 109 ? 6.700 1.650 -14.922 1.00 94.62 109 LEU A N 1
ATOM 882 C CA . LEU A 1 109 ? 7.386 0.363 -14.794 1.00 94.62 109 LEU A CA 1
ATOM 883 C C . LEU A 1 109 ? 8.650 0.448 -13.935 1.00 94.62 109 LEU A C 1
ATOM 885 O O . LEU A 1 109 ? 8.922 -0.479 -13.187 1.00 94.62 109 LEU A O 1
ATOM 889 N N . VAL A 1 110 ? 9.407 1.548 -13.999 1.00 94.56 110 VAL A N 1
ATOM 890 C CA . VAL A 1 110 ? 10.573 1.776 -13.128 1.00 94.56 110 VAL A CA 1
ATOM 891 C C . VAL A 1 110 ? 10.153 1.734 -11.662 1.00 94.56 110 VAL A C 1
ATOM 893 O O . VAL A 1 110 ? 10.801 1.072 -10.852 1.00 94.56 110 VAL A O 1
ATOM 896 N N . VAL A 1 111 ? 9.058 2.414 -11.325 1.00 93.19 111 VAL A N 1
ATOM 897 C CA . VAL A 1 111 ? 8.519 2.453 -9.965 1.00 93.19 111 VAL A CA 1
ATOM 898 C C . VAL A 1 111 ? 8.001 1.078 -9.535 1.00 93.19 111 VAL A C 1
ATOM 900 O O . VAL A 1 111 ? 8.372 0.606 -8.463 1.00 93.19 111 VAL A O 1
ATOM 903 N N . GLU A 1 112 ? 7.196 0.407 -10.364 1.00 91.38 112 GLU A N 1
ATOM 904 C CA . GLU A 1 112 ? 6.670 -0.938 -10.078 1.00 91.38 112 GLU A CA 1
ATOM 905 C C . GLU A 1 112 ? 7.791 -1.961 -9.877 1.00 91.38 112 GLU A C 1
ATOM 907 O O . GLU A 1 112 ? 7.798 -2.712 -8.900 1.00 91.38 112 GLU A O 1
ATOM 912 N N . LEU A 1 113 ? 8.786 -1.945 -10.762 1.00 90.62 113 LEU A N 1
ATOM 913 C CA . LEU A 1 113 ? 9.949 -2.812 -10.678 1.00 90.62 113 LEU A CA 1
ATOM 914 C C . LEU A 1 113 ? 10.756 -2.533 -9.407 1.00 90.62 113 LEU A C 1
ATOM 916 O O . LEU A 1 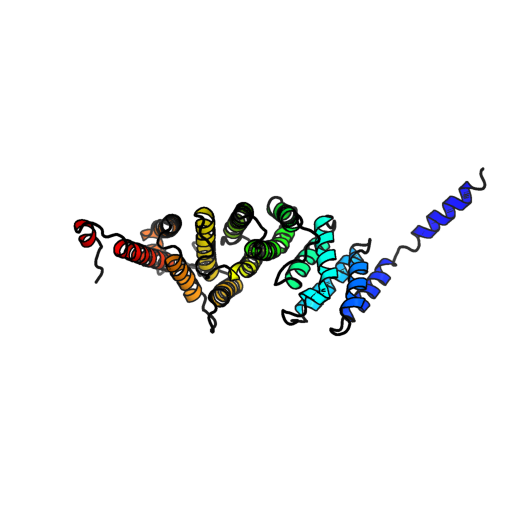113 ? 11.204 -3.465 -8.742 1.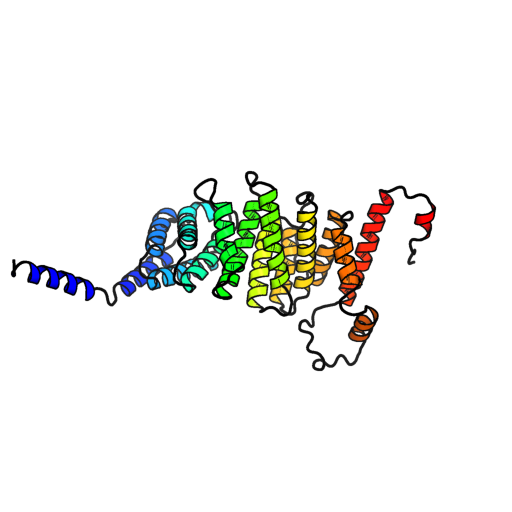00 90.62 113 LEU A O 1
ATOM 920 N N . LEU A 1 114 ? 10.900 -1.265 -9.012 1.00 89.38 114 LEU A N 1
ATOM 921 C CA . LEU A 1 114 ? 11.579 -0.916 -7.768 1.00 89.38 114 LEU A CA 1
ATOM 922 C C . LEU A 1 114 ? 10.838 -1.458 -6.536 1.00 89.38 114 LEU A C 1
ATOM 924 O O . LEU A 1 114 ? 11.489 -1.908 -5.595 1.00 89.38 114 LEU A O 1
ATOM 928 N N . VAL A 1 115 ? 9.501 -1.478 -6.550 1.00 87.81 115 VAL A N 1
ATOM 929 C CA . VAL A 1 115 ? 8.689 -2.111 -5.495 1.00 87.81 115 VAL A CA 1
ATOM 930 C C . VAL A 1 115 ? 8.932 -3.623 -5.443 1.00 87.81 115 VAL A C 1
ATOM 932 O O . VAL A 1 115 ? 9.090 -4.169 -4.352 1.00 87.81 115 VAL A O 1
ATOM 935 N N . LEU A 1 116 ? 9.006 -4.292 -6.599 1.00 84.44 116 LEU A N 1
ATOM 936 C CA . LEU A 1 116 ? 9.243 -5.739 -6.690 1.00 84.44 116 LEU A CA 1
ATOM 937 C C . LEU A 1 116 ? 10.643 -6.143 -6.207 1.00 84.44 116 LEU A C 1
ATOM 939 O O . LEU A 1 116 ? 10.785 -7.091 -5.438 1.00 84.44 116 LEU A O 1
ATOM 943 N N . ILE A 1 117 ? 11.680 -5.413 -6.626 1.00 79.75 117 ILE A N 1
ATOM 944 C CA . ILE A 1 117 ? 13.077 -5.742 -6.294 1.00 79.75 117 ILE A CA 1
ATOM 945 C C . ILE A 1 117 ? 13.402 -5.376 -4.834 1.00 79.75 117 ILE A C 1
ATOM 947 O O . ILE A 1 117 ? 14.389 -5.864 -4.278 1.00 79.75 117 ILE A O 1
ATOM 951 N N . ASN A 1 118 ? 12.605 -4.520 -4.186 1.00 68.88 118 ASN A N 1
ATOM 952 C CA . ASN A 1 118 ? 12.939 -3.976 -2.876 1.00 68.88 118 ASN A CA 1
ATOM 953 C C . ASN A 1 118 ? 11.882 -4.190 -1.769 1.00 68.88 118 ASN A C 1
ATOM 955 O O . ASN A 1 118 ? 11.241 -3.236 -1.315 1.00 68.88 118 ASN A O 1
ATOM 959 N N . PRO A 1 119 ? 11.781 -5.409 -1.215 1.00 55.41 119 PRO A N 1
ATOM 960 C CA . PRO A 1 119 ? 10.933 -5.651 -0.052 1.00 55.41 119 PRO A CA 1
ATOM 961 C C . PRO A 1 119 ? 11.548 -5.206 1.296 1.00 55.41 119 PRO A C 1
ATOM 963 O O . PRO A 1 119 ? 10.837 -5.212 2.301 1.00 55.41 119 PRO A O 1
ATOM 966 N N . LYS A 1 120 ? 12.848 -4.847 1.384 1.00 55.25 120 LYS A N 1
ATOM 967 C CA . LYS A 1 120 ? 13.549 -4.650 2.686 1.00 55.25 120 LYS A CA 1
ATOM 968 C C . LYS A 1 120 ? 14.353 -3.359 2.877 1.00 55.25 120 LYS A C 1
ATOM 970 O O . LYS A 1 120 ? 14.794 -3.117 3.999 1.00 55.25 120 LYS A O 1
ATOM 975 N N . GLY A 1 121 ? 14.519 -2.525 1.856 1.00 60.81 121 GLY A N 1
ATOM 976 C CA . GLY A 1 121 ? 15.132 -1.203 1.992 1.00 60.81 121 GLY A CA 1
ATOM 977 C C . GLY A 1 121 ? 15.978 -0.812 0.784 1.00 60.81 121 GLY A C 1
ATOM 978 O O . GLY A 1 121 ? 16.832 -1.571 0.333 1.00 60.81 121 GLY A O 1
ATOM 979 N N . LEU A 1 122 ? 15.742 0.395 0.274 1.00 66.94 122 LEU A N 1
ATOM 980 C CA . LEU A 1 122 ? 16.495 0.976 -0.830 1.00 66.94 122 LEU A CA 1
ATOM 981 C C . LEU A 1 122 ? 17.918 1.284 -0.358 1.00 66.94 122 LEU A C 1
ATOM 983 O O . LEU A 1 122 ? 18.113 1.928 0.678 1.00 66.94 122 LEU A O 1
ATOM 987 N N . SER A 1 123 ? 18.909 0.858 -1.134 1.00 63.19 123 SER A N 1
ATOM 988 C CA . SER A 1 123 ? 20.291 1.288 -0.936 1.00 63.19 123 SER A CA 1
ATOM 989 C C . SER A 1 123 ? 20.478 2.636 -1.623 1.00 63.19 123 SER A C 1
ATOM 991 O O . SER A 1 123 ? 20.690 2.697 -2.831 1.00 63.19 123 SER A O 1
ATOM 993 N N . PHE A 1 124 ? 20.352 3.726 -0.866 1.00 61.78 124 PHE A N 1
ATOM 994 C CA . PHE A 1 124 ? 20.619 5.060 -1.394 1.00 61.78 124 PHE A CA 1
ATOM 995 C C . PHE A 1 124 ? 22.119 5.353 -1.387 1.00 61.78 124 PHE A C 1
ATOM 997 O O . PHE A 1 124 ? 22.786 5.107 -0.377 1.00 61.78 124 PHE A O 1
ATOM 1004 N N . PRO A 1 125 ? 22.661 5.953 -2.455 1.00 47.84 125 PRO A N 1
ATOM 1005 C CA . PRO A 1 125 ? 23.950 6.613 -2.368 1.00 47.84 125 PRO A CA 1
ATOM 1006 C C . PRO A 1 125 ? 23.819 7.860 -1.462 1.00 47.84 125 PRO A C 1
ATOM 1008 O O . PRO A 1 125 ? 23.157 8.824 -1.832 1.00 47.84 125 PRO A O 1
ATOM 1011 N N . LEU A 1 126 ? 24.483 7.843 -0.298 1.00 45.50 126 LEU A N 1
ATOM 1012 C CA . LEU A 1 126 ? 24.704 8.957 0.653 1.00 45.50 126 LEU A CA 1
ATOM 1013 C C . LEU A 1 126 ? 23.518 9.513 1.490 1.00 45.50 126 LEU A C 1
ATOM 1015 O O . LEU A 1 126 ? 22.351 9.526 1.099 1.00 45.50 126 LEU A O 1
ATOM 1019 N N . ASP A 1 127 ? 23.896 10.064 2.657 1.00 43.84 127 ASP A N 1
ATOM 1020 C CA . ASP A 1 127 ? 23.113 10.450 3.855 1.00 43.84 127 ASP A CA 1
ATOM 1021 C C . ASP A 1 127 ? 21.962 11.471 3.677 1.00 43.84 127 ASP A C 1
ATOM 1023 O O . ASP A 1 127 ? 21.274 11.806 4.641 1.00 43.84 127 ASP A O 1
ATOM 1027 N N . SER A 1 128 ? 21.695 11.969 2.464 1.00 52.31 128 SER A N 1
ATOM 1028 C CA . SER A 1 128 ? 20.563 12.880 2.178 1.00 52.31 128 SER A CA 1
ATOM 1029 C C . SER A 1 128 ? 19.517 12.307 1.211 1.00 52.31 128 SER A C 1
ATOM 1031 O O . SER A 1 128 ? 18.487 12.945 0.970 1.00 52.31 128 SER A O 1
ATOM 1033 N N . GLY A 1 129 ? 19.736 11.087 0.702 1.00 75.56 129 GLY A N 1
ATOM 1034 C CA . GLY A 1 129 ? 18.901 10.459 -0.325 1.00 75.56 129 GLY A CA 1
ATOM 1035 C C . GLY A 1 129 ? 17.452 10.233 0.106 1.00 75.56 129 GLY A C 1
ATOM 1036 O O . GLY A 1 129 ? 16.543 10.695 -0.573 1.00 75.56 129 GLY A O 1
ATOM 1037 N N . LEU A 1 130 ? 17.218 9.614 1.270 1.00 83.81 130 LEU A N 1
ATOM 1038 C CA . LEU A 1 130 ? 15.873 9.204 1.715 1.00 83.81 130 LEU A CA 1
ATOM 1039 C C . LEU A 1 130 ? 14.867 10.360 1.777 1.00 83.81 130 LEU A C 1
ATOM 1041 O O . LEU A 1 130 ? 13.748 10.248 1.280 1.00 83.81 130 LEU A O 1
ATOM 1045 N N . ARG A 1 131 ? 15.263 11.489 2.375 1.00 88.69 131 ARG A N 1
ATOM 1046 C CA . ARG A 1 131 ? 14.387 12.659 2.522 1.00 88.69 131 ARG A CA 1
ATOM 1047 C C . ARG A 1 131 ? 14.083 13.317 1.182 1.00 88.69 131 ARG A C 1
ATOM 1049 O O . ARG A 1 131 ? 12.946 13.720 0.948 1.00 88.69 131 ARG A O 1
ATOM 1056 N N . ASN A 1 132 ? 15.093 13.465 0.332 1.00 88.50 132 ASN A N 1
ATOM 1057 C CA . ASN A 1 132 ? 14.921 14.093 -0.974 1.00 88.50 132 ASN A CA 1
ATOM 1058 C C . ASN A 1 132 ? 14.099 13.196 -1.902 1.00 88.50 132 ASN A C 1
ATOM 1060 O O . ASN A 1 132 ? 13.197 13.681 -2.579 1.00 88.50 132 ASN A O 1
ATOM 1064 N N . PHE A 1 133 ? 14.346 11.890 -1.853 1.00 89.75 133 PHE A N 1
ATOM 1065 C CA . PHE A 1 133 ? 13.598 10.902 -2.612 1.00 89.75 133 PHE A CA 1
ATOM 1066 C C . PHE A 1 133 ? 12.139 10.809 -2.151 1.00 89.75 133 PHE A C 1
ATOM 1068 O O . PHE A 1 133 ? 11.244 10.801 -2.991 1.00 89.75 133 PHE A O 1
ATOM 1075 N N . TRP A 1 134 ? 11.878 10.849 -0.834 1.00 92.62 134 TRP A N 1
ATOM 1076 C CA . TRP A 1 134 ? 10.517 10.967 -0.294 1.00 92.62 134 TRP A CA 1
ATOM 1077 C C . TRP A 1 134 ? 9.784 12.158 -0.903 1.00 92.62 134 TRP A C 1
ATOM 1079 O O . TRP A 1 134 ? 8.702 11.986 -1.451 1.00 92.62 134 TRP A O 1
ATOM 1089 N N . LYS A 1 135 ? 10.386 13.354 -0.842 1.00 92.31 135 LYS A N 1
ATOM 1090 C CA . LYS A 1 135 ? 9.776 14.577 -1.379 1.00 92.31 135 LYS A CA 1
ATOM 1091 C C . LYS A 1 135 ? 9.453 14.446 -2.866 1.00 92.31 135 LYS A C 1
ATOM 1093 O O . LYS A 1 135 ? 8.316 14.694 -3.242 1.00 92.31 135 LYS A O 1
ATOM 1098 N N . LYS A 1 136 ? 10.410 13.987 -3.679 1.00 91.06 136 LYS A N 1
ATOM 1099 C CA . LYS A 1 136 ? 10.206 13.790 -5.122 1.00 91.06 136 LYS A CA 1
ATOM 1100 C C . LYS A 1 136 ? 9.074 12.809 -5.426 1.00 91.06 136 LYS A C 1
ATOM 1102 O O . LYS A 1 136 ? 8.210 13.103 -6.242 1.00 91.06 136 LYS A O 1
ATOM 1107 N N . LEU A 1 137 ? 9.044 11.652 -4.761 1.00 92.50 137 LEU A N 1
ATOM 1108 C CA . LEU A 1 137 ? 7.951 10.695 -4.947 1.00 92.50 137 LEU A CA 1
ATOM 1109 C C . LEU A 1 137 ? 6.609 11.276 -4.494 1.00 92.50 137 LEU A C 1
ATOM 1111 O O . LEU A 1 137 ? 5.594 11.072 -5.155 1.00 92.50 137 LEU A O 1
ATOM 1115 N N . PHE A 1 138 ? 6.598 12.010 -3.384 1.00 94.00 138 PHE A N 1
ATOM 1116 C CA . PHE A 1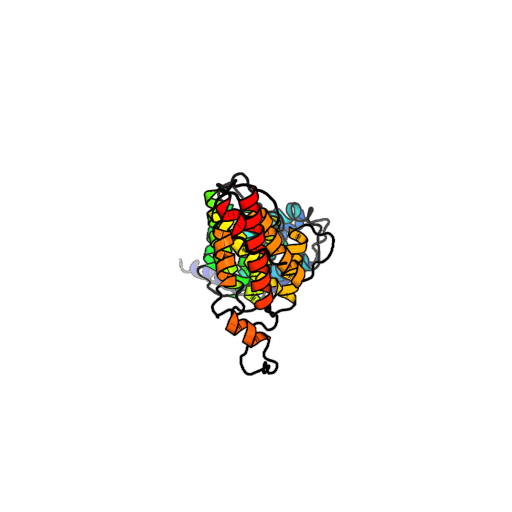 138 ? 5.376 12.591 -2.847 1.00 94.00 138 PHE A CA 1
ATOM 1117 C C . PHE A 1 138 ? 4.809 13.699 -3.748 1.00 94.00 138 PHE A C 1
ATOM 1119 O O . PHE A 1 138 ? 3.594 13.779 -3.911 1.00 94.00 138 PHE A O 1
ATOM 1126 N N . GLU A 1 139 ? 5.657 14.477 -4.430 1.00 93.50 139 GLU A N 1
ATOM 1127 C CA . GLU A 1 139 ? 5.234 15.461 -5.442 1.00 93.50 139 GLU A CA 1
ATOM 1128 C C . GLU A 1 139 ? 4.396 14.816 -6.561 1.00 93.50 139 GLU A C 1
ATOM 1130 O O . GLU A 1 139 ? 3.393 15.388 -6.992 1.00 93.50 139 GLU A O 1
ATOM 1135 N N . HIS A 1 140 ? 4.732 13.590 -6.981 1.00 91.12 140 HIS A N 1
ATOM 1136 C CA . HIS A 1 140 ? 3.952 12.842 -7.976 1.00 91.12 140 HIS A CA 1
ATOM 1137 C C . HIS A 1 140 ? 2.564 12.403 -7.482 1.00 91.12 140 HIS A C 1
ATOM 1139 O O . HIS A 1 140 ? 1.708 12.068 -8.303 1.00 91.12 140 HIS A O 1
ATOM 1145 N N . VAL A 1 141 ? 2.339 12.402 -6.166 1.00 92.38 141 VAL A N 1
ATOM 1146 C CA . VAL A 1 141 ? 1.066 12.039 -5.530 1.00 92.38 141 VAL A CA 1
ATOM 1147 C C . VAL A 1 141 ? 0.241 13.276 -5.168 1.00 92.38 141 VAL A C 1
ATOM 1149 O O . VAL A 1 141 ? -0.982 13.244 -5.303 1.00 92.38 141 VAL A O 1
ATOM 1152 N N . GLU A 1 142 ? 0.876 14.373 -4.746 1.00 91.00 142 GLU A N 1
ATOM 1153 C CA . GLU A 1 142 ? 0.191 15.647 -4.480 1.00 91.00 142 GLU A CA 1
ATOM 1154 C C . GLU A 1 142 ? -0.247 16.357 -5.765 1.00 91.00 142 GLU A C 1
ATOM 1156 O O . GLU A 1 142 ? -1.335 16.929 -5.814 1.00 91.00 142 GLU A O 1
ATOM 1161 N N . GLN A 1 143 ? 0.587 16.318 -6.808 1.00 88.56 143 GLN A N 1
ATOM 1162 C CA . GLN A 1 143 ? 0.347 17.000 -8.082 1.00 88.56 143 GLN A CA 1
ATOM 1163 C C . GLN A 1 143 ? 0.442 16.007 -9.249 1.00 88.56 143 GLN A C 1
ATOM 1165 O O . GLN A 1 143 ? 1.356 16.081 -10.081 1.00 88.56 143 GLN A O 1
ATOM 1170 N N . PRO A 1 144 ? -0.485 15.036 -9.323 1.00 83.69 144 PRO A N 1
ATOM 1171 C CA . PRO A 1 144 ? -0.375 13.960 -10.287 1.00 83.69 144 PRO A CA 1
ATOM 1172 C C . PRO A 1 144 ? -0.612 14.462 -11.710 1.00 83.69 144 PRO A C 1
ATOM 1174 O O . PRO A 1 144 ? -1.638 15.064 -12.020 1.00 83.69 144 PRO A O 1
ATOM 1177 N N . LYS A 1 145 ? 0.317 14.136 -12.614 1.00 82.94 145 LYS A N 1
ATOM 1178 C CA . LYS A 1 145 ? 0.105 14.313 -14.062 1.00 82.94 145 LYS A CA 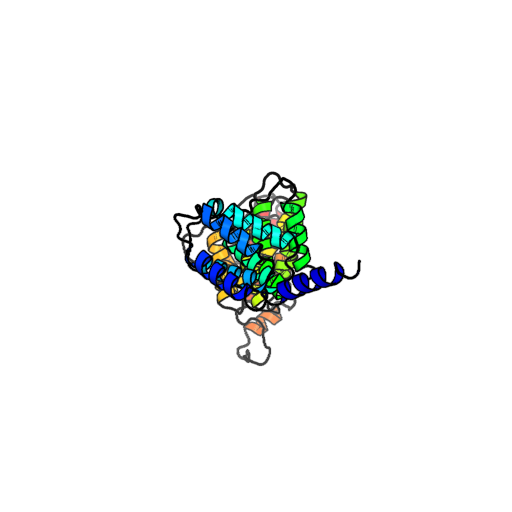1
ATOM 1179 C C . LYS A 1 145 ? -0.914 13.308 -14.612 1.00 82.94 145 LYS A C 1
ATOM 1181 O O . LYS A 1 145 ? -1.583 13.592 -15.598 1.00 82.94 145 LYS A O 1
ATOM 1186 N N . ASN A 1 146 ? -0.985 12.122 -14.004 1.00 87.81 146 ASN A N 1
ATOM 1187 C CA . ASN A 1 146 ? -1.885 11.030 -14.363 1.00 87.81 146 ASN A CA 1
ATOM 1188 C C . ASN A 1 146 ? -2.141 10.154 -13.123 1.00 87.81 146 ASN A C 1
ATOM 1190 O O . ASN A 1 146 ? -1.232 9.946 -12.320 1.00 87.81 146 ASN A O 1
ATOM 1194 N N . VAL A 1 147 ? -3.357 9.624 -12.990 1.00 89.50 147 VAL A N 1
ATOM 1195 C CA . VAL A 1 147 ? -3.754 8.695 -11.922 1.00 89.50 147 VAL A CA 1
ATOM 1196 C C . VAL A 1 147 ? -2.885 7.434 -11.918 1.00 89.50 147 VAL A C 1
ATOM 1198 O O . VAL A 1 147 ? -2.471 6.996 -10.850 1.00 89.50 147 VAL A O 1
ATOM 1201 N N . SER A 1 148 ? -2.499 6.919 -13.088 1.00 89.69 148 SER A N 1
ATOM 1202 C CA . SER A 1 148 ? -1.645 5.724 -13.192 1.00 89.69 148 SER A CA 1
ATOM 1203 C C . SER A 1 148 ? -0.262 5.896 -12.553 1.00 89.69 148 SER A C 1
ATOM 1205 O O . SER A 1 148 ? 0.353 4.929 -12.107 1.00 89.69 148 SER A O 1
ATOM 1207 N N . ILE A 1 149 ? 0.235 7.135 -12.469 1.00 90.56 149 ILE A N 1
ATOM 1208 C CA . ILE A 1 149 ? 1.485 7.447 -11.765 1.00 90.56 149 ILE A CA 1
ATOM 1209 C C . ILE A 1 149 ? 1.271 7.317 -10.259 1.00 90.56 149 ILE A C 1
ATOM 1211 O O . ILE A 1 149 ? 2.116 6.751 -9.572 1.00 90.56 149 ILE A O 1
ATOM 1215 N N . VAL A 1 150 ? 0.137 7.805 -9.749 1.00 93.31 150 VAL A N 1
ATOM 1216 C CA . VAL A 1 150 ? -0.220 7.676 -8.331 1.00 93.31 150 VAL A CA 1
ATOM 1217 C C . VAL A 1 150 ? -0.337 6.204 -7.959 1.00 93.31 150 VAL A C 1
ATOM 1219 O O . VAL A 1 150 ? 0.263 5.781 -6.976 1.00 93.31 150 VAL A O 1
ATOM 1222 N N . GLU A 1 151 ? -1.039 5.416 -8.773 1.00 94.06 151 GLU A N 1
ATOM 1223 C CA . GLU A 1 151 ? -1.216 3.973 -8.570 1.00 94.06 151 GLU A CA 1
ATOM 1224 C C . GLU A 1 151 ? 0.122 3.224 -8.470 1.00 94.06 151 GLU A C 1
ATOM 1226 O O . GLU A 1 151 ? 0.269 2.339 -7.628 1.00 94.06 151 GLU A O 1
ATOM 1231 N N . ALA A 1 152 ? 1.122 3.611 -9.266 1.00 92.94 152 ALA A N 1
ATOM 1232 C CA . ALA A 1 152 ? 2.452 3.007 -9.210 1.00 92.94 152 ALA A CA 1
ATOM 1233 C C . ALA A 1 152 ? 3.306 3.524 -8.040 1.00 92.94 152 ALA A C 1
ATOM 1235 O O . ALA A 1 152 ? 3.943 2.739 -7.337 1.00 92.94 152 ALA A O 1
ATOM 1236 N N . VAL A 1 153 ? 3.325 4.840 -7.802 1.00 94.62 153 VAL A N 1
ATOM 1237 C CA . VAL A 1 153 ? 4.179 5.484 -6.784 1.00 94.62 153 VAL A CA 1
ATOM 1238 C C . VAL A 1 153 ? 3.725 5.163 -5.369 1.00 94.62 153 VAL A C 1
ATOM 1240 O O . VAL A 1 153 ? 4.548 5.032 -4.461 1.00 94.62 153 VAL A O 1
ATOM 1243 N N . PHE A 1 154 ? 2.423 5.020 -5.151 1.00 94.31 154 PHE A N 1
ATOM 1244 C CA . PHE A 1 154 ? 1.896 4.916 -3.802 1.00 94.31 154 PHE A CA 1
ATOM 1245 C C . PHE A 1 154 ? 2.346 3.643 -3.054 1.00 94.31 154 PHE A C 1
ATOM 1247 O O . PHE A 1 154 ? 2.764 3.764 -1.897 1.00 94.31 154 PHE A O 1
ATOM 1254 N N . PRO A 1 155 ? 2.378 2.441 -3.667 1.00 94.06 155 PRO A N 1
ATOM 1255 C CA . PRO A 1 155 ? 3.033 1.268 -3.084 1.00 94.06 155 PRO A CA 1
ATOM 1256 C C . PRO A 1 155 ? 4.497 1.504 -2.681 1.00 94.06 155 PRO A C 1
ATOM 1258 O O . PRO A 1 155 ? 4.909 1.101 -1.589 1.00 94.06 155 PRO A O 1
ATOM 1261 N N . LEU A 1 156 ? 5.268 2.206 -3.521 1.00 92.75 156 LEU A N 1
ATOM 1262 C CA . LEU A 1 156 ? 6.666 2.537 -3.238 1.00 92.75 156 LEU A CA 1
ATOM 1263 C C . LEU A 1 156 ? 6.797 3.472 -2.032 1.00 92.75 156 LEU A C 1
ATOM 1265 O O . LEU A 1 156 ? 7.673 3.256 -1.197 1.00 92.75 156 LEU A O 1
ATOM 1269 N N . LEU A 1 157 ? 5.903 4.456 -1.887 1.00 94.50 157 LEU A N 1
ATOM 1270 C CA . LEU A 1 157 ? 5.860 5.322 -0.704 1.00 94.50 157 LEU A CA 1
ATOM 1271 C C . LEU A 1 157 ? 5.616 4.532 0.587 1.00 94.50 157 LEU A C 1
ATOM 1273 O O . LEU A 1 157 ? 6.243 4.831 1.599 1.00 94.50 157 LEU A O 1
ATOM 1277 N N . GLY A 1 158 ? 4.769 3.500 0.559 1.00 94.12 158 GLY A N 1
ATOM 1278 C CA . GLY A 1 158 ? 4.548 2.627 1.720 1.00 94.12 158 GLY A CA 1
ATOM 1279 C C . GLY A 1 158 ? 5.810 1.853 2.123 1.00 94.12 158 GLY A C 1
ATOM 1280 O O . GLY A 1 158 ? 6.159 1.793 3.305 1.00 94.12 158 GLY A O 1
ATOM 1281 N N . SER A 1 159 ? 6.543 1.321 1.137 1.00 90.06 159 SER A N 1
ATOM 1282 C CA . SER A 1 159 ? 7.853 0.678 1.342 1.00 90.06 159 SER A CA 1
ATOM 1283 C C . SER A 1 159 ? 8.891 1.666 1.889 1.00 90.06 159 SER A C 1
ATOM 1285 O O . SER A 1 159 ? 9.551 1.399 2.897 1.00 90.06 159 SER A O 1
ATOM 1287 N N . LEU A 1 160 ? 8.975 2.858 1.296 1.00 91.62 160 LEU A N 1
ATOM 1288 C CA . LEU A 1 160 ? 9.899 3.909 1.708 1.00 91.62 160 LEU A CA 1
ATOM 1289 C C . LEU A 1 160 ? 9.607 4.410 3.127 1.00 91.62 160 LEU A C 1
ATOM 1291 O O . LEU A 1 160 ? 10.529 4.539 3.929 1.00 91.62 160 LEU A O 1
ATOM 1295 N N . LEU A 1 161 ? 8.337 4.635 3.472 1.00 93.50 161 LEU A N 1
ATOM 1296 C CA . LEU A 1 161 ? 7.929 4.997 4.829 1.00 93.50 161 LEU A CA 1
ATOM 1297 C C . LEU A 1 161 ? 8.326 3.905 5.822 1.00 93.50 161 LEU A C 1
ATOM 1299 O O . LEU A 1 161 ? 8.826 4.204 6.905 1.00 93.50 161 LEU A O 1
ATOM 1303 N N . SER A 1 162 ? 8.148 2.638 5.449 1.00 90.81 162 SER A N 1
ATOM 1304 C CA . SER A 1 162 ? 8.562 1.513 6.279 1.00 90.81 162 SER A CA 1
ATOM 1305 C C . SER A 1 162 ? 10.073 1.503 6.539 1.00 90.81 162 SER A C 1
ATOM 1307 O O . SER A 1 162 ? 10.512 1.219 7.657 1.00 90.81 162 SER A O 1
ATOM 1309 N N . GLN A 1 163 ? 10.876 1.851 5.533 1.00 88.69 163 GLN A N 1
ATOM 1310 C CA . GLN A 1 163 ? 12.321 2.006 5.680 1.00 88.69 163 GLN A CA 1
ATOM 1311 C C . GLN A 1 163 ? 12.682 3.205 6.567 1.00 88.69 163 GLN A C 1
ATOM 1313 O O . GLN A 1 163 ? 13.477 3.054 7.492 1.00 88.69 163 GLN A O 1
ATOM 1318 N N . ILE A 1 164 ? 12.072 4.371 6.327 1.00 90.94 164 ILE A N 1
ATOM 1319 C CA . ILE A 1 164 ? 12.259 5.585 7.138 1.00 90.94 164 ILE A CA 1
ATOM 1320 C C . ILE A 1 164 ? 11.910 5.305 8.606 1.00 90.94 164 ILE A C 1
ATOM 1322 O O . ILE A 1 164 ? 12.596 5.771 9.514 1.00 90.94 164 ILE A O 1
ATOM 1326 N N . TRP A 1 165 ? 10.865 4.515 8.861 1.00 90.69 165 TRP A N 1
ATOM 1327 C CA . TRP A 1 165 ? 10.432 4.204 10.218 1.00 90.69 165 TRP A CA 1
ATOM 1328 C C . TRP A 1 165 ? 11.439 3.328 10.975 1.00 90.69 165 TRP A C 1
ATOM 1330 O O . TRP A 1 165 ? 11.713 3.586 12.151 1.00 90.69 165 TRP A O 1
ATOM 1340 N N . ASP A 1 166 ? 12.024 2.328 10.311 1.00 87.81 166 ASP A N 1
ATOM 1341 C CA . ASP A 1 166 ? 13.055 1.459 10.897 1.00 87.81 166 ASP A CA 1
ATOM 1342 C C . ASP A 1 166 ? 14.444 2.113 10.977 1.00 87.81 166 ASP A C 1
ATOM 1344 O O . ASP A 1 166 ? 15.257 1.718 11.818 1.00 87.81 166 ASP A O 1
ATOM 1348 N N . ASP A 1 167 ? 14.723 3.115 10.145 1.00 86.56 167 ASP A N 1
ATOM 1349 C CA . ASP A 1 167 ? 15.996 3.829 10.147 1.00 86.56 167 ASP A CA 1
ATOM 1350 C C . ASP A 1 167 ? 16.185 4.639 11.441 1.00 86.56 167 ASP A C 1
ATOM 1352 O O . ASP A 1 167 ? 15.433 5.562 11.755 1.00 86.56 167 ASP A O 1
ATOM 1356 N N . LYS A 1 168 ? 17.216 4.295 12.216 1.00 85.06 168 LYS A N 1
ATOM 1357 C CA . LYS A 1 168 ? 17.543 4.966 13.484 1.00 85.06 168 LYS A CA 1
ATOM 1358 C C . LYS A 1 168 ? 18.182 6.343 13.290 1.00 85.06 168 LYS A C 1
ATOM 1360 O O . LYS A 1 168 ? 18.201 7.114 14.243 1.00 85.06 168 LYS A O 1
ATOM 1365 N N . SER A 1 169 ? 18.724 6.628 12.105 1.00 86.06 169 SER A N 1
ATOM 1366 C CA . SER A 1 169 ? 19.375 7.906 11.801 1.00 86.06 169 SER A CA 1
ATOM 1367 C C . SER A 1 169 ? 18.373 9.010 11.441 1.00 86.06 169 SER A C 1
ATOM 1369 O O . SER A 1 169 ? 18.633 10.190 11.676 1.00 86.06 169 SER A O 1
ATOM 1371 N N . SER A 1 170 ? 17.195 8.632 10.940 1.00 86.38 170 SER A N 1
ATOM 1372 C CA . SER A 1 170 ? 16.100 9.550 10.634 1.00 86.38 170 SER A CA 1
ATOM 1373 C C . SER A 1 170 ? 15.508 10.189 11.898 1.00 86.38 170 SER A C 1
ATOM 1375 O O . SER A 1 170 ? 15.151 9.496 12.853 1.00 86.38 170 SER A O 1
ATOM 1377 N N . SER A 1 171 ? 15.348 11.519 11.886 1.00 90.56 171 SER A N 1
ATOM 1378 C CA . SER A 1 171 ? 14.759 12.266 13.008 1.00 90.56 171 SER A CA 1
ATOM 1379 C C . SER A 1 171 ? 13.278 11.923 13.209 1.00 90.56 171 SER A C 1
ATOM 1381 O O . SER A 1 171 ? 12.560 11.645 12.243 1.00 90.56 171 SER A O 1
ATOM 1383 N N . GLN A 1 172 ? 12.796 11.973 14.455 1.00 90.88 172 GLN A N 1
ATOM 1384 C CA . GLN A 1 172 ? 11.401 11.641 14.757 1.00 90.88 172 GLN A CA 1
ATOM 1385 C C . GLN A 1 172 ? 10.425 12.603 14.067 1.00 90.88 172 GLN A C 1
ATOM 1387 O O . GLN A 1 172 ? 9.396 12.160 13.571 1.00 90.88 172 GLN A O 1
ATOM 1392 N N . GLU A 1 173 ? 10.763 13.891 13.947 1.00 92.44 173 GLU A N 1
ATOM 1393 C CA . GLU A 1 173 ? 9.917 14.872 13.255 1.00 92.44 173 GLU A CA 1
ATOM 1394 C C . GLU A 1 173 ? 9.719 14.501 11.785 1.00 92.44 173 GLU A C 1
ATOM 1396 O O . GLU A 1 173 ? 8.630 14.665 11.238 1.00 92.44 173 GLU A O 1
ATOM 1401 N N . PHE A 1 174 ? 10.764 13.978 11.137 1.00 92.75 174 PHE A N 1
ATOM 1402 C CA . PHE A 1 174 ? 10.672 13.533 9.753 1.00 92.75 174 PHE A CA 1
ATOM 1403 C C . PHE A 1 174 ? 9.812 12.282 9.611 1.00 92.75 174 PHE A C 1
ATOM 1405 O O . PHE A 1 174 ? 8.968 12.234 8.718 1.00 92.75 174 PHE A O 1
ATOM 1412 N N . LYS A 1 175 ? 9.973 11.308 10.513 1.00 93.31 175 LYS A N 1
ATOM 1413 C CA . LYS A 1 175 ? 9.135 10.104 10.549 1.00 93.31 175 LYS A CA 1
ATOM 1414 C C . LYS A 1 175 ? 7.658 10.461 10.717 1.00 93.31 175 LYS A C 1
ATOM 1416 O O . LYS A 1 175 ? 6.833 10.021 9.919 1.00 93.31 175 LYS A O 1
ATOM 1421 N N . SER A 1 176 ? 7.342 11.305 11.699 1.00 94.69 176 SER A N 1
ATOM 1422 C CA . SER A 1 176 ? 5.984 11.786 11.967 1.00 94.69 176 SER A CA 1
ATOM 1423 C C . SER A 1 176 ? 5.391 12.563 10.790 1.00 94.69 176 SER A C 1
ATOM 1425 O O . SER A 1 176 ? 4.225 12.369 10.450 1.00 94.69 176 SER A O 1
ATOM 1427 N N . LEU A 1 177 ? 6.188 13.413 10.128 1.00 95.00 177 LEU A N 1
ATOM 1428 C CA . LEU A 1 177 ? 5.753 14.143 8.934 1.00 95.00 177 LEU A CA 1
ATOM 1429 C C . LEU A 1 177 ? 5.376 13.183 7.799 1.00 95.00 177 LEU A C 1
ATOM 1431 O O . LEU A 1 177 ? 4.287 13.308 7.244 1.00 95.00 177 LEU A O 1
ATOM 1435 N N . CYS A 1 178 ? 6.249 12.220 7.487 1.00 95.56 178 CYS A N 1
ATOM 1436 C CA . CYS A 1 178 ? 6.002 11.248 6.421 1.00 95.56 178 CYS A CA 1
ATOM 1437 C C . CYS A 1 178 ? 4.774 10.384 6.729 1.00 95.56 178 CYS A C 1
ATOM 1439 O O . CYS A 1 178 ? 3.940 10.173 5.852 1.00 95.56 178 CYS A O 1
ATOM 1441 N N . LEU A 1 179 ? 4.631 9.928 7.981 1.00 96.81 179 LEU A N 1
ATOM 1442 C CA . LEU A 1 179 ? 3.482 9.137 8.421 1.00 96.81 179 LEU A CA 1
ATOM 1443 C C . LEU A 1 179 ? 2.172 9.909 8.257 1.00 96.81 179 LEU A C 1
ATOM 1445 O O . LEU A 1 179 ? 1.214 9.358 7.721 1.00 96.81 179 LEU A O 1
ATOM 1449 N N . LYS A 1 180 ? 2.131 11.178 8.678 1.00 96.38 180 LYS A N 1
ATOM 1450 C CA . LYS A 1 180 ? 0.949 12.032 8.527 1.00 96.38 180 LYS A CA 1
ATOM 1451 C C . LYS A 1 180 ? 0.585 12.230 7.054 1.00 96.38 180 LYS A C 1
ATOM 1453 O O . LYS A 1 180 ? -0.533 11.918 6.661 1.00 96.38 180 LYS A O 1
ATOM 1458 N N . GLN A 1 181 ? 1.542 12.694 6.248 1.00 96.19 181 GLN A N 1
ATOM 1459 C CA . GLN A 1 181 ? 1.359 12.923 4.812 1.00 96.19 181 GLN A CA 1
ATOM 1460 C C . GLN A 1 181 ? 0.829 11.674 4.101 1.00 96.19 181 GLN A C 1
ATOM 1462 O O . GLN A 1 181 ? -0.134 11.730 3.344 1.00 96.19 181 GLN A O 1
ATOM 1467 N N . TRP A 1 182 ? 1.432 10.521 4.377 1.00 97.81 182 TRP A N 1
ATOM 1468 C CA . TRP A 1 182 ? 1.010 9.259 3.788 1.00 97.81 182 TRP A CA 1
ATOM 1469 C C . TRP A 1 182 ? -0.383 8.831 4.255 1.00 97.81 182 TRP A C 1
ATOM 1471 O O . TRP A 1 182 ? -1.215 8.485 3.420 1.00 97.81 182 TRP A O 1
ATOM 1481 N N . THR A 1 183 ? -0.669 8.910 5.557 1.00 97.75 183 THR A N 1
ATOM 1482 C CA . THR A 1 183 ? -1.954 8.476 6.130 1.00 97.75 183 THR A CA 1
ATOM 1483 C C . THR A 1 183 ? -3.129 9.284 5.581 1.00 97.75 183 THR A C 1
ATOM 1485 O O . THR A 1 183 ? -4.152 8.694 5.248 1.00 97.75 183 THR A O 1
ATOM 1488 N N . GLU A 1 184 ? -2.973 10.598 5.382 1.00 96.19 184 GLU A N 1
ATOM 1489 C CA . GLU A 1 184 ? -4.005 11.448 4.763 1.00 96.19 184 GLU A CA 1
ATOM 1490 C C . GLU A 1 184 ? -4.384 10.965 3.349 1.00 96.19 184 GLU A C 1
ATOM 1492 O O . GLU A 1 184 ? -5.558 10.969 2.965 1.00 96.19 184 GLU A O 1
ATOM 1497 N N . HIS A 1 185 ? -3.402 10.502 2.571 1.00 96.00 185 HIS A N 1
ATOM 1498 C CA . HIS A 1 185 ? -3.647 9.930 1.247 1.00 96.00 185 HIS A CA 1
ATOM 1499 C C . HIS A 1 185 ? -4.195 8.501 1.313 1.00 96.00 185 HIS A C 1
ATOM 1501 O O . HIS A 1 185 ? -5.071 8.167 0.516 1.00 96.00 185 HIS A O 1
ATOM 1507 N N . VAL A 1 186 ? -3.747 7.677 2.269 1.00 97.31 186 VAL A N 1
ATOM 1508 C CA . VAL A 1 186 ? -4.322 6.340 2.497 1.00 97.31 186 VAL A CA 1
ATOM 1509 C C . VAL A 1 186 ? -5.807 6.462 2.833 1.00 97.31 186 VAL A C 1
ATOM 1511 O O . VAL A 1 186 ? -6.634 5.771 2.242 1.00 97.31 186 VAL A O 1
ATOM 1514 N N . GLU A 1 187 ? -6.167 7.366 3.745 1.00 95.62 187 GLU A N 1
ATOM 1515 C CA . GLU A 1 187 ? -7.551 7.594 4.156 1.00 95.62 187 GLU A CA 1
ATOM 1516 C C . GLU A 1 187 ? -8.423 8.035 2.984 1.00 95.62 187 GLU A C 1
ATOM 1518 O O . GLU A 1 187 ? -9.516 7.493 2.800 1.00 95.62 187 GLU A O 1
ATOM 1523 N N . ARG A 1 188 ? -7.927 8.986 2.180 1.00 94.25 188 ARG A N 1
ATOM 1524 C CA . ARG A 1 188 ? -8.614 9.496 0.990 1.00 94.25 188 ARG A CA 1
ATOM 1525 C C . ARG A 1 188 ? -8.827 8.404 -0.053 1.00 94.25 188 ARG A C 1
ATOM 1527 O O . ARG A 1 188 ? -9.938 8.279 -0.550 1.00 94.25 188 ARG A O 1
ATOM 1534 N N . ASN A 1 189 ? -7.789 7.632 -0.367 1.00 94.69 189 ASN A N 1
ATOM 1535 C CA . ASN A 1 189 ? -7.782 6.697 -1.493 1.00 94.69 189 ASN A CA 1
ATOM 1536 C C . ASN A 1 189 ? -8.383 5.320 -1.171 1.00 94.69 189 ASN A C 1
ATOM 1538 O O . ASN A 1 189 ? -8.461 4.488 -2.064 1.00 94.69 189 ASN A O 1
ATOM 1542 N N . THR A 1 190 ? -8.796 5.067 0.076 1.00 94.06 190 THR A N 1
ATOM 1543 C CA . THR A 1 190 ? -9.485 3.826 0.504 1.00 94.06 190 THR A CA 1
ATOM 1544 C C . THR A 1 190 ? -10.973 4.034 0.775 1.00 94.06 190 THR A C 1
ATOM 1546 O O . THR A 1 190 ? -11.620 3.172 1.368 1.00 94.06 190 THR A O 1
ATOM 1549 N N . LYS A 1 191 ? -11.524 5.196 0.411 1.00 90.56 191 LYS A N 1
ATOM 1550 C CA . LYS A 1 191 ? -12.965 5.429 0.509 1.00 90.56 191 LYS A CA 1
ATOM 1551 C C . LYS A 1 191 ? -13.708 4.646 -0.588 1.00 90.56 191 LYS A C 1
ATOM 1553 O O . LYS A 1 191 ? -13.165 4.554 -1.690 1.00 90.56 191 LYS A O 1
ATOM 1558 N N . PRO A 1 192 ? -14.920 4.121 -0.324 1.00 85.62 192 PRO A N 1
ATOM 1559 C CA . PRO A 1 192 ? -15.662 3.297 -1.286 1.00 85.62 192 PRO A CA 1
ATOM 1560 C C . PRO A 1 192 ? -15.933 3.984 -2.630 1.00 85.62 192 PRO A C 1
ATOM 1562 O O . PRO A 1 192 ? -16.030 3.323 -3.655 1.00 85.62 192 PRO A O 1
ATOM 1565 N N . GLU A 1 193 ? -16.021 5.316 -2.648 1.00 85.75 193 GLU A N 1
ATOM 1566 C CA . GLU A 1 193 ? -16.321 6.095 -3.855 1.00 85.75 193 GLU A CA 1
ATOM 1567 C C . GLU A 1 193 ? -15.108 6.249 -4.793 1.00 85.75 193 GLU A C 1
ATOM 1569 O O . GLU A 1 193 ? -15.232 6.781 -5.897 1.00 85.75 193 GLU A O 1
ATOM 1574 N N . ILE A 1 194 ? -13.918 5.822 -4.358 1.00 91.88 194 ILE A N 1
ATOM 1575 C CA . ILE A 1 194 ? -12.681 5.917 -5.135 1.00 91.88 194 ILE A CA 1
ATOM 1576 C C . ILE A 1 194 ? -12.515 4.693 -6.040 1.00 91.88 194 ILE A C 1
ATOM 1578 O O . ILE A 1 194 ? -12.859 3.564 -5.685 1.00 91.88 194 ILE A O 1
ATOM 1582 N N . ALA A 1 195 ? -11.928 4.924 -7.218 1.00 92.06 195 ALA A N 1
ATOM 1583 C CA . ALA A 1 195 ? -11.631 3.888 -8.200 1.00 92.06 195 ALA A CA 1
ATOM 1584 C C . ALA A 1 195 ? -10.894 2.684 -7.583 1.00 92.06 195 ALA A C 1
ATOM 1586 O O . ALA A 1 195 ? -9.949 2.849 -6.806 1.00 92.06 195 ALA A O 1
ATOM 1587 N N . LEU A 1 196 ? -11.303 1.477 -7.986 1.00 93.00 196 LEU A N 1
ATOM 1588 C CA . LEU A 1 196 ? -10.758 0.209 -7.494 1.00 93.00 196 LEU A CA 1
ATOM 1589 C C . LEU A 1 196 ? -9.226 0.149 -7.598 1.00 93.00 196 LEU A C 1
ATOM 1591 O O . LEU A 1 196 ? -8.557 -0.185 -6.628 1.00 93.00 196 LEU A O 1
ATOM 1595 N N . THR A 1 197 ? -8.658 0.564 -8.729 1.00 94.94 197 THR A N 1
ATOM 1596 C CA . THR A 1 197 ? -7.206 0.544 -8.980 1.00 94.94 197 THR A CA 1
ATOM 1597 C C . THR A 1 197 ? -6.413 1.379 -7.967 1.00 94.94 197 THR A C 1
ATOM 1599 O O . THR A 1 197 ? -5.361 0.955 -7.482 1.00 94.94 197 THR A O 1
ATOM 1602 N N . LEU A 1 198 ? -6.938 2.542 -7.566 1.00 94.81 198 LEU A N 1
ATOM 1603 C CA . LEU A 1 198 ? -6.344 3.370 -6.514 1.00 94.81 198 LEU A CA 1
ATOM 1604 C C . LEU A 1 198 ? -6.499 2.738 -5.128 1.00 94.81 198 LEU A C 1
ATOM 1606 O O . LEU A 1 198 ? -5.558 2.805 -4.327 1.00 94.81 198 LEU A O 1
ATOM 1610 N N . ARG A 1 199 ? -7.645 2.106 -4.842 1.00 95.69 199 ARG A N 1
ATOM 1611 C CA . ARG A 1 199 ? -7.863 1.363 -3.591 1.00 95.69 199 ARG A CA 1
ATOM 1612 C C . ARG A 1 199 ? -6.899 0.178 -3.472 1.00 95.69 199 ARG A C 1
ATOM 1614 O O . ARG A 1 199 ? -6.293 -0.014 -2.417 1.00 95.69 199 ARG A O 1
ATOM 1621 N N . GLU A 1 200 ? -6.661 -0.553 -4.558 1.00 96.06 200 GLU A N 1
ATOM 1622 C CA . GLU A 1 200 ? -5.684 -1.646 -4.637 1.00 96.06 200 GLU A CA 1
ATOM 1623 C C . GLU A 1 200 ? -4.249 -1.161 -4.434 1.00 96.06 200 GLU A C 1
ATOM 1625 O O . GLU A 1 200 ? -3.519 -1.708 -3.603 1.00 96.06 200 GLU A O 1
ATOM 1630 N N . ALA A 1 201 ? -3.835 -0.111 -5.149 1.00 95.62 201 ALA A N 1
ATOM 1631 C CA . ALA A 1 201 ? -2.517 0.499 -4.986 1.00 95.62 201 ALA A CA 1
ATOM 1632 C C . ALA A 1 201 ? -2.290 0.980 -3.543 1.00 95.62 201 ALA A C 1
ATOM 1634 O O . ALA A 1 201 ? -1.230 0.766 -2.947 1.00 95.62 201 ALA A O 1
ATOM 1635 N N . THR A 1 202 ? -3.319 1.575 -2.945 1.00 96.75 202 THR A N 1
ATOM 1636 C CA . THR A 1 202 ? -3.295 2.035 -1.555 1.00 96.75 202 THR A CA 1
ATOM 1637 C C . THR A 1 202 ? -3.212 0.882 -0.565 1.00 96.75 202 THR A C 1
ATOM 1639 O O . THR A 1 202 ? -2.417 0.934 0.374 1.00 96.75 202 THR A O 1
ATOM 1642 N N . THR A 1 203 ? -3.937 -0.204 -0.814 1.00 96.88 203 THR A N 1
ATOM 1643 C CA . THR A 1 203 ? -3.881 -1.418 0.008 1.00 96.88 203 THR A CA 1
ATOM 1644 C C . THR A 1 203 ? -2.511 -2.096 -0.084 1.00 96.88 203 THR A C 1
ATOM 1646 O O . THR A 1 203 ? -1.953 -2.490 0.940 1.00 96.88 203 THR A O 1
ATOM 1649 N N . LYS A 1 204 ? -1.895 -2.144 -1.275 1.00 94.38 204 LYS A N 1
ATOM 1650 C CA . LYS A 1 204 ? -0.503 -2.600 -1.456 1.00 94.38 204 LYS A CA 1
ATOM 1651 C C . LYS A 1 204 ? 0.488 -1.714 -0.692 1.00 94.38 204 LYS A C 1
ATOM 1653 O O . LYS A 1 204 ? 1.387 -2.230 -0.035 1.00 94.38 204 LYS A O 1
ATOM 1658 N N . SER A 1 205 ? 0.309 -0.392 -0.717 1.00 95.56 205 SER A N 1
ATOM 1659 C CA . SER A 1 205 ? 1.117 0.550 0.076 1.00 95.56 205 SER A CA 1
ATOM 1660 C C . SER A 1 205 ? 1.006 0.281 1.578 1.00 95.56 205 SER A C 1
ATOM 1662 O O . SER A 1 205 ? 2.014 0.150 2.277 1.00 95.56 205 SER A O 1
ATOM 1664 N N . LEU A 1 206 ? -0.223 0.107 2.069 1.00 95.94 206 LEU A N 1
ATOM 1665 C CA . LEU A 1 206 ? -0.510 -0.235 3.459 1.00 95.94 206 LEU A CA 1
ATOM 1666 C C . LEU A 1 206 ? 0.116 -1.575 3.853 1.00 95.94 206 LEU A C 1
ATOM 1668 O O . LEU A 1 206 ? 0.697 -1.682 4.933 1.00 95.94 206 LEU A O 1
ATOM 1672 N N . GLN A 1 207 ? 0.080 -2.571 2.965 1.00 93.94 207 GLN A N 1
ATOM 1673 C CA . GLN A 1 207 ? 0.735 -3.858 3.179 1.00 93.94 207 GLN A CA 1
ATOM 1674 C C . GLN A 1 207 ? 2.235 -3.690 3.457 1.00 93.94 207 GLN A C 1
ATOM 1676 O O . GLN A 1 207 ? 2.746 -4.322 4.386 1.00 93.94 207 GLN A O 1
ATOM 1681 N N . MET A 1 208 ? 2.926 -2.810 2.726 1.00 90.69 208 MET A N 1
ATOM 1682 C CA . MET A 1 208 ? 4.363 -2.569 2.914 1.00 90.69 208 MET A CA 1
ATOM 1683 C C . MET A 1 208 ? 4.688 -1.955 4.283 1.00 90.69 208 MET A C 1
ATOM 1685 O O . MET A 1 208 ? 5.679 -2.326 4.912 1.00 90.69 208 MET A O 1
ATOM 1689 N N . PHE A 1 209 ? 3.829 -1.069 4.793 1.00 93.19 209 PHE A N 1
ATOM 1690 C CA . PHE A 1 209 ? 4.009 -0.452 6.112 1.00 93.19 209 PHE A CA 1
ATOM 1691 C C . PHE A 1 209 ? 3.479 -1.317 7.272 1.00 93.19 209 PHE A C 1
ATOM 1693 O O . PHE A 1 209 ? 3.912 -1.176 8.420 1.00 93.19 209 PHE A O 1
ATOM 1700 N N . SER A 1 210 ? 2.574 -2.258 6.989 1.00 92.38 210 SER A N 1
ATOM 1701 C CA . SER A 1 210 ? 1.787 -2.976 7.999 1.00 92.38 210 SER A CA 1
ATOM 1702 C C . SER A 1 210 ? 2.600 -3.731 9.049 1.00 92.38 210 SER A C 1
ATOM 1704 O O . SER A 1 210 ? 2.138 -3.905 10.171 1.00 92.38 210 SER A O 1
ATOM 1706 N N . ARG A 1 211 ? 3.847 -4.117 8.752 1.00 89.19 211 ARG A N 1
ATOM 1707 C CA . ARG A 1 211 ? 4.743 -4.786 9.711 1.00 89.19 211 ARG A CA 1
ATOM 1708 C C . ARG A 1 211 ? 5.039 -3.966 10.973 1.00 89.19 211 ARG A C 1
ATOM 1710 O O . ARG A 1 211 ? 5.550 -4.541 11.938 1.00 89.19 211 ARG A O 1
ATOM 1717 N N . HIS A 1 212 ? 4.810 -2.652 10.947 1.00 90.62 212 HIS A N 1
ATOM 1718 C CA . HIS A 1 212 ? 4.944 -1.764 12.107 1.00 90.62 212 HIS A CA 1
ATOM 1719 C C . HIS A 1 212 ? 3.662 -1.664 12.930 1.00 90.62 212 HIS A C 1
ATOM 1721 O O . HIS A 1 212 ? 3.738 -1.342 14.114 1.00 90.62 212 HIS A O 1
ATOM 1727 N N . LEU A 1 213 ? 2.518 -1.963 12.315 1.00 88.81 213 LEU A N 1
ATOM 1728 C CA . LEU A 1 213 ? 1.239 -2.105 12.995 1.00 88.81 213 LEU A CA 1
ATOM 1729 C C . LEU A 1 213 ? 1.264 -3.394 13.835 1.00 88.81 213 LEU A C 1
ATOM 1731 O O . LEU A 1 213 ? 2.101 -4.274 13.624 1.00 88.81 213 LEU A O 1
ATOM 1735 N N . PHE A 1 214 ? 0.373 -3.500 14.819 1.00 84.88 214 PHE A N 1
ATOM 1736 C CA . PHE A 1 214 ? 0.257 -4.648 15.732 1.00 84.88 214 PHE A CA 1
ATOM 1737 C C . PHE A 1 214 ? 1.511 -4.946 16.582 1.00 84.88 214 PHE A C 1
ATOM 1739 O O . PHE A 1 214 ? 1.591 -5.986 17.232 1.00 84.88 214 PHE A O 1
ATOM 1746 N N . ARG A 1 215 ? 2.488 -4.028 16.638 1.00 81.19 215 ARG A N 1
ATOM 1747 C CA . ARG A 1 215 ? 3.634 -4.093 17.563 1.00 81.19 215 ARG A CA 1
ATOM 1748 C C . ARG A 1 215 ? 3.447 -3.117 18.713 1.00 81.19 215 ARG A C 1
ATOM 1750 O O . ARG A 1 215 ? 3.029 -1.984 18.489 1.00 81.19 215 ARG A O 1
ATOM 1757 N N . GLU A 1 216 ? 3.755 -3.558 19.923 1.00 68.75 216 GLU A N 1
ATOM 1758 C CA . GLU A 1 216 ? 3.718 -2.710 21.117 1.00 68.75 216 GLU A CA 1
ATOM 1759 C C . GLU A 1 216 ? 4.830 -1.640 21.062 1.00 68.75 216 GLU A C 1
ATOM 1761 O O . GLU A 1 216 ? 5.877 -1.840 20.439 1.00 68.75 216 GLU A O 1
ATOM 1766 N N . ASP A 1 217 ? 4.557 -0.479 21.664 1.00 70.12 217 ASP A N 1
ATOM 1767 C CA . ASP A 1 217 ? 5.508 0.605 21.971 1.00 70.12 217 ASP A CA 1
ATOM 1768 C C . ASP A 1 217 ? 6.231 1.308 20.806 1.00 70.12 217 ASP A C 1
ATOM 1770 O O . ASP A 1 217 ? 7.183 2.059 21.022 1.00 70.12 217 ASP A O 1
ATOM 1774 N N . ARG A 1 218 ? 5.792 1.135 19.551 1.00 78.19 218 ARG A N 1
ATOM 1775 C CA . ARG A 1 218 ? 6.408 1.845 18.407 1.00 78.19 218 ARG A CA 1
ATOM 1776 C C . ARG A 1 218 ? 5.953 3.290 18.223 1.00 78.19 218 ARG A C 1
ATOM 1778 O O . ARG A 1 218 ? 6.661 4.058 17.574 1.00 78.19 218 ARG A O 1
ATOM 1785 N N . PHE A 1 219 ? 4.790 3.645 18.754 1.00 83.44 219 PHE A N 1
ATOM 1786 C CA . PHE A 1 219 ? 4.156 4.941 18.533 1.00 83.44 219 PHE A CA 1
ATOM 1787 C C . PHE A 1 219 ? 3.840 5.576 19.882 1.00 83.44 219 PHE A C 1
ATOM 1789 O O . PHE A 1 219 ? 2.951 5.120 20.595 1.00 83.44 219 PHE A O 1
ATOM 1796 N N . VAL A 1 220 ? 4.612 6.603 20.239 1.00 77.38 220 VAL A N 1
ATOM 1797 C CA . VAL A 1 220 ? 4.544 7.245 21.564 1.00 77.38 220 VAL A CA 1
ATOM 1798 C C . VAL A 1 220 ? 4.040 8.684 21.460 1.00 77.38 220 VAL A C 1
ATOM 1800 O O . VAL A 1 220 ? 3.342 9.170 22.347 1.00 77.38 220 VAL A O 1
ATOM 1803 N N . ASN A 1 221 ? 4.346 9.371 20.358 1.00 85.94 221 ASN A N 1
ATOM 1804 C CA . ASN A 1 221 ? 3.895 10.740 20.141 1.00 85.94 221 ASN A CA 1
ATOM 1805 C C . ASN A 1 221 ? 2.399 10.772 19.814 1.00 85.94 221 ASN A C 1
ATOM 1807 O O . ASN A 1 221 ? 1.936 10.024 18.957 1.00 85.94 221 ASN A O 1
ATOM 1811 N N . SER A 1 222 ? 1.661 11.704 20.425 1.00 85.00 222 SER A N 1
ATOM 1812 C CA . SER A 1 222 ? 0.204 11.848 20.242 1.00 85.00 222 SER A CA 1
ATOM 1813 C C . SER A 1 222 ? -0.223 11.948 18.768 1.00 85.00 222 SER A C 1
ATOM 1815 O O . SER A 1 222 ? -1.188 11.304 18.363 1.00 85.00 222 SER A O 1
ATOM 1817 N N . ASN A 1 223 ? 0.528 12.688 17.944 1.00 88.38 223 ASN A N 1
ATOM 1818 C CA . ASN A 1 223 ? 0.235 12.810 16.513 1.00 88.38 223 ASN A CA 1
ATOM 1819 C C . ASN A 1 223 ? 0.397 11.475 15.774 1.00 88.38 223 ASN A C 1
ATOM 1821 O O . ASN A 1 223 ? -0.457 11.122 14.969 1.00 88.38 223 ASN A O 1
ATOM 1825 N N . ASP A 1 224 ? 1.458 10.719 16.069 1.00 92.38 224 ASP A N 1
ATOM 1826 C CA . ASP A 1 224 ? 1.702 9.414 15.444 1.00 92.38 224 ASP A CA 1
ATOM 1827 C C . ASP A 1 224 ? 0.626 8.405 15.869 1.00 92.38 224 ASP A C 1
ATOM 1829 O O . ASP A 1 224 ? 0.131 7.640 15.046 1.00 92.38 224 ASP A O 1
ATOM 1833 N N . VAL A 1 225 ? 0.213 8.455 17.141 1.00 92.81 225 VAL A N 1
ATOM 1834 C CA . VAL A 1 225 ? -0.890 7.648 17.681 1.00 92.81 225 VAL A CA 1
ATOM 1835 C C . VAL A 1 225 ? -2.189 7.918 16.922 1.00 92.81 225 VAL A C 1
ATOM 1837 O O . VAL A 1 225 ? -2.868 6.966 16.549 1.00 92.81 225 VAL A O 1
ATOM 1840 N N . GLN A 1 226 ? -2.521 9.184 16.649 1.00 94.19 226 GLN A N 1
ATOM 1841 C CA . GLN A 1 226 ? -3.700 9.528 15.848 1.00 94.19 226 GLN A CA 1
ATOM 1842 C C . GLN A 1 226 ? -3.643 8.874 14.463 1.00 94.19 226 GLN A C 1
ATOM 1844 O O . GLN A 1 226 ? -4.596 8.206 14.070 1.00 94.19 226 GLN A O 1
ATOM 1849 N N . GLN A 1 227 ? -2.518 9.014 13.750 1.00 95.38 227 GLN A N 1
ATOM 1850 C CA . GLN A 1 227 ? -2.368 8.437 12.410 1.00 95.38 227 GLN A CA 1
ATOM 1851 C C . GLN A 1 227 ? -2.502 6.913 12.438 1.00 95.38 227 GLN A C 1
ATOM 1853 O O . GLN A 1 227 ? -3.195 6.328 11.614 1.00 95.38 227 GLN A O 1
ATOM 1858 N N . VAL A 1 228 ? -1.894 6.254 13.422 1.00 94.88 228 VAL A N 1
ATOM 1859 C CA . VAL A 1 228 ? -1.966 4.796 13.548 1.00 94.88 228 VAL A CA 1
ATOM 1860 C C . VAL A 1 228 ? -3.379 4.316 13.859 1.00 94.88 228 VAL A C 1
ATOM 1862 O O . VAL A 1 228 ? -3.815 3.335 13.262 1.00 94.88 228 VAL A O 1
ATOM 1865 N N . ILE A 1 229 ? -4.117 5.008 14.730 1.00 94.31 229 ILE A N 1
ATOM 1866 C CA . ILE A 1 229 ? -5.534 4.710 14.981 1.00 94.31 229 ILE A CA 1
ATOM 1867 C C . ILE A 1 229 ? -6.330 4.815 13.675 1.00 94.31 229 ILE A C 1
ATOM 1869 O O . ILE A 1 229 ? -7.066 3.884 13.349 1.00 94.31 229 ILE A O 1
ATOM 1873 N N . THR A 1 230 ? -6.120 5.875 12.887 1.00 95.44 230 THR A N 1
ATOM 1874 C CA . THR A 1 230 ? -6.737 6.026 11.560 1.00 95.44 230 THR A CA 1
ATOM 1875 C C . THR A 1 230 ? -6.418 4.837 10.649 1.00 95.44 230 THR A C 1
ATOM 1877 O O . THR A 1 230 ? -7.325 4.286 10.030 1.00 95.44 230 THR A O 1
ATOM 1880 N N . LEU A 1 231 ? -5.169 4.359 10.611 1.00 96.75 231 LEU A N 1
ATOM 1881 C CA . LEU A 1 231 ? -4.786 3.191 9.804 1.00 96.75 231 LEU A CA 1
ATOM 1882 C C . LEU A 1 231 ? -5.498 1.901 10.231 1.00 96.75 231 LEU A C 1
ATOM 1884 O O . LEU A 1 231 ? -5.890 1.113 9.373 1.00 96.75 231 LEU A O 1
ATOM 1888 N N . TYR A 1 232 ? -5.698 1.673 11.532 1.00 95.75 232 TYR A N 1
ATOM 1889 C CA . TYR A 1 232 ? -6.474 0.521 11.999 1.00 95.75 232 TYR A CA 1
ATOM 1890 C C . TYR A 1 232 ? -7.951 0.619 11.606 1.00 95.75 232 TYR A C 1
ATOM 1892 O O . TYR A 1 232 ? -8.528 -0.390 11.205 1.00 95.75 232 TYR A O 1
ATOM 1900 N N . MET A 1 233 ? -8.549 1.813 11.678 1.00 94.44 233 MET A N 1
ATOM 1901 C CA . MET A 1 233 ? -9.926 2.029 11.215 1.00 94.44 233 MET A CA 1
ATOM 1902 C C . MET A 1 233 ? -10.045 1.827 9.698 1.00 94.44 233 MET A C 1
ATOM 1904 O O . MET A 1 233 ? -11.015 1.246 9.220 1.00 94.44 233 MET A O 1
ATOM 1908 N N . ILE A 1 234 ? -9.027 2.230 8.931 1.00 96.00 234 ILE A N 1
ATOM 1909 C CA . ILE A 1 234 ? -8.961 1.975 7.487 1.00 96.00 234 ILE A CA 1
ATOM 1910 C C . ILE A 1 234 ? -8.854 0.476 7.192 1.00 96.00 234 ILE A C 1
ATOM 1912 O O . ILE A 1 234 ? -9.544 -0.004 6.299 1.00 96.00 234 ILE A O 1
ATOM 1916 N N . LEU A 1 235 ? -8.037 -0.280 7.934 1.00 96.56 235 LEU A N 1
ATOM 1917 C CA . LEU A 1 235 ? -7.953 -1.738 7.777 1.00 96.56 235 LEU A CA 1
ATOM 1918 C C . LEU A 1 235 ? -9.286 -2.429 8.081 1.00 96.56 235 LEU A C 1
ATOM 1920 O O . LEU A 1 235 ? -9.684 -3.317 7.332 1.00 96.56 235 LEU A O 1
ATOM 1924 N N . ALA A 1 236 ? -9.980 -1.998 9.138 1.00 94.62 236 ALA A N 1
ATOM 1925 C CA . ALA A 1 236 ? -11.317 -2.482 9.468 1.00 94.62 236 ALA A CA 1
ATOM 1926 C C . ALA A 1 236 ? -12.307 -2.218 8.319 1.00 94.62 236 ALA A C 1
ATOM 1928 O O . ALA A 1 236 ? -12.989 -3.142 7.884 1.00 94.62 236 ALA A O 1
ATOM 1929 N N . ARG A 1 237 ? -12.300 -1.000 7.758 1.00 93.12 237 ARG A N 1
ATOM 1930 C CA . ARG A 1 237 ? -13.129 -0.628 6.601 1.00 93.12 237 ARG A CA 1
ATOM 1931 C C . ARG A 1 237 ? -12.801 -1.446 5.350 1.00 93.12 237 ARG A C 1
ATOM 1933 O O . ARG A 1 237 ? -13.711 -1.924 4.683 1.00 93.12 237 ARG A O 1
ATOM 1940 N N . LEU A 1 238 ? -11.519 -1.623 5.025 1.00 95.31 238 LEU A N 1
ATOM 1941 C CA . LEU A 1 238 ? -11.084 -2.415 3.866 1.00 95.31 238 LEU A CA 1
ATOM 1942 C C . LEU A 1 238 ? -11.445 -3.902 4.006 1.00 95.31 238 LEU A C 1
ATOM 1944 O O . LEU A 1 238 ? -11.651 -4.582 3.007 1.00 95.31 238 LEU A O 1
ATOM 1948 N N . ALA A 1 239 ? -11.554 -4.425 5.229 1.00 94.75 239 ALA A N 1
ATOM 1949 C CA . ALA A 1 239 ? -12.030 -5.788 5.458 1.00 94.75 239 ALA A CA 1
ATOM 1950 C C . ALA A 1 239 ? -13.527 -5.967 5.127 1.00 94.75 239 ALA A C 1
ATOM 1952 O O . ALA A 1 239 ? -13.979 -7.093 4.931 1.00 94.75 239 ALA A O 1
ATOM 1953 N N . GLN A 1 240 ? -14.269 -4.869 4.981 1.00 92.62 240 GLN A N 1
ATOM 1954 C CA . GLN A 1 240 ? -15.668 -4.843 4.551 1.00 92.62 240 GLN A CA 1
ATOM 1955 C C . GLN A 1 240 ? -15.838 -4.302 3.127 1.00 92.62 240 GLN A C 1
ATOM 1957 O O . GLN A 1 240 ? -16.958 -4.002 2.739 1.00 92.62 240 GLN A O 1
ATOM 1962 N N . ASP A 1 241 ? -14.759 -4.120 2.364 1.00 93.25 241 ASP A N 1
ATOM 1963 C CA . ASP A 1 241 ? -14.790 -3.548 1.014 1.00 93.25 241 ASP A CA 1
ATOM 1964 C C . ASP A 1 241 ? -15.724 -4.323 0.052 1.00 93.25 241 ASP A C 1
ATOM 1966 O O . ASP A 1 241 ? -15.958 -5.525 0.220 1.00 93.25 241 ASP A O 1
ATOM 1970 N N . ASP A 1 242 ? -16.287 -3.641 -0.949 1.00 88.19 242 ASP A N 1
ATOM 1971 C CA . ASP A 1 242 ? -17.180 -4.270 -1.924 1.00 88.19 242 ASP A CA 1
ATOM 1972 C C . ASP A 1 242 ? -16.440 -5.282 -2.809 1.00 88.19 242 ASP A C 1
ATOM 1974 O O . ASP A 1 242 ? -16.994 -6.328 -3.170 1.00 88.19 242 ASP A O 1
ATOM 1978 N N . ASP A 1 243 ? -15.158 -5.019 -3.066 1.00 92.81 243 ASP A N 1
ATOM 1979 C CA . ASP A 1 243 ? -14.279 -5.911 -3.796 1.00 92.81 243 ASP A CA 1
ATOM 1980 C C . ASP A 1 243 ? -13.746 -7.057 -2.914 1.00 92.81 243 ASP A C 1
ATOM 1982 O O . ASP A 1 243 ? -13.307 -6.898 -1.769 1.00 92.81 243 ASP A O 1
ATOM 1986 N N . VAL A 1 244 ? -13.795 -8.275 -3.454 1.00 91.88 244 VAL A N 1
ATOM 1987 C CA . VAL A 1 244 ? -13.397 -9.488 -2.725 1.00 91.88 244 VAL A CA 1
ATOM 1988 C C . VAL A 1 244 ? -11.885 -9.580 -2.521 1.00 91.88 244 VAL A C 1
ATOM 1990 O O . VAL A 1 244 ? -11.436 -10.133 -1.510 1.00 91.88 244 VAL A O 1
ATOM 1993 N N . ASP A 1 245 ? -11.095 -9.054 -3.453 1.00 94.25 245 ASP A N 1
ATOM 1994 C CA . ASP A 1 245 ? -9.642 -9.140 -3.406 1.00 94.25 245 ASP A CA 1
ATOM 1995 C C . ASP A 1 245 ? -9.077 -8.106 -2.428 1.00 94.25 245 ASP A C 1
ATOM 1997 O O . ASP A 1 245 ? -8.183 -8.444 -1.645 1.00 94.25 245 ASP A O 1
ATOM 2001 N N . LEU A 1 246 ? -9.676 -6.913 -2.347 1.00 95.44 246 LEU A N 1
ATOM 2002 C CA . LEU A 1 246 ? -9.378 -5.926 -1.303 1.00 95.44 246 LEU A CA 1
ATOM 2003 C C . LEU A 1 246 ? -9.664 -6.458 0.106 1.00 95.44 246 LEU A C 1
ATOM 2005 O O . LEU A 1 246 ? -8.794 -6.367 0.980 1.00 95.44 246 LEU A O 1
ATOM 2009 N N . ARG A 1 247 ? -10.816 -7.104 0.327 1.00 94.81 247 ARG A N 1
ATOM 2010 C CA . ARG A 1 247 ? -11.138 -7.714 1.632 1.00 94.81 247 ARG A CA 1
ATOM 2011 C C . ARG A 1 247 ? -10.148 -8.793 2.041 1.00 94.81 247 ARG A C 1
ATOM 2013 O O . ARG A 1 247 ? -9.672 -8.826 3.182 1.00 94.81 247 ARG A O 1
ATOM 2020 N N . LYS A 1 248 ? -9.798 -9.682 1.109 1.00 94.94 248 LYS A N 1
ATOM 2021 C CA . LYS A 1 248 ? -8.787 -10.722 1.349 1.00 94.94 248 LYS A CA 1
ATOM 2022 C C . LYS A 1 248 ? -7.411 -10.114 1.607 1.00 94.94 248 LYS A C 1
ATOM 2024 O O . LYS A 1 248 ? -6.703 -10.592 2.494 1.00 94.94 248 LYS A O 1
ATOM 2029 N N . ALA A 1 249 ? -7.038 -9.060 0.882 1.00 95.25 249 ALA A N 1
ATOM 2030 C CA . ALA A 1 249 ? -5.777 -8.359 1.083 1.00 95.25 249 ALA A CA 1
ATOM 2031 C C . ALA A 1 249 ? -5.708 -7.710 2.474 1.00 95.25 249 ALA A C 1
ATOM 2033 O O . ALA A 1 249 ? -4.722 -7.918 3.181 1.00 95.25 249 ALA A O 1
ATOM 2034 N N . ALA A 1 250 ? -6.760 -7.016 2.918 1.00 96.38 250 ALA A N 1
ATOM 2035 C CA . ALA A 1 250 ? -6.846 -6.448 4.266 1.00 96.38 250 ALA A CA 1
ATOM 2036 C C . ALA A 1 250 ? -6.713 -7.528 5.351 1.00 96.38 250 ALA A C 1
ATOM 2038 O O . ALA A 1 250 ? -5.917 -7.397 6.284 1.00 96.38 250 ALA A O 1
ATOM 2039 N N . SER A 1 251 ? -7.410 -8.651 5.174 1.00 95.75 251 SER A N 1
ATOM 2040 C CA . SER A 1 251 ? -7.331 -9.798 6.084 1.00 95.75 251 SER A CA 1
ATOM 2041 C C . SER A 1 251 ? -5.921 -10.383 6.154 1.00 95.75 251 SER A C 1
ATOM 2043 O O . SER A 1 251 ? -5.401 -10.662 7.235 1.00 95.75 251 SER A O 1
ATOM 2045 N N . LEU A 1 252 ? -5.259 -10.518 5.001 1.00 94.94 252 LEU A N 1
ATOM 2046 C CA . LEU A 1 252 ? -3.879 -10.987 4.910 1.00 94.94 252 LEU A CA 1
ATOM 2047 C C . LEU A 1 252 ? -2.899 -10.015 5.577 1.00 94.94 252 LEU A C 1
ATOM 2049 O O . LEU A 1 252 ? -1.942 -10.459 6.215 1.00 94.94 252 LEU A O 1
ATOM 2053 N N . ILE A 1 253 ? -3.129 -8.706 5.442 1.00 95.25 253 ILE A N 1
ATOM 2054 C CA . ILE A 1 253 ? -2.348 -7.667 6.117 1.00 95.25 253 ILE A CA 1
ATOM 2055 C C . ILE A 1 253 ? -2.448 -7.844 7.634 1.00 95.25 253 ILE A C 1
ATOM 2057 O O . ILE A 1 253 ? -1.413 -7.955 8.293 1.00 95.25 253 ILE A O 1
ATOM 2061 N N . VAL A 1 254 ? -3.663 -7.941 8.181 1.00 95.12 254 VAL A N 1
ATOM 2062 C CA . VAL A 1 254 ? -3.891 -8.146 9.621 1.00 95.12 254 VAL A CA 1
ATOM 2063 C C . VAL A 1 254 ? -3.263 -9.458 10.094 1.00 95.12 254 VAL A C 1
ATOM 2065 O O . VAL A 1 254 ? -2.529 -9.469 11.085 1.00 95.12 254 VAL A O 1
ATOM 2068 N N . ALA A 1 255 ? -3.462 -10.549 9.346 1.00 93.69 255 ALA A N 1
ATOM 2069 C CA . ALA A 1 255 ? -2.890 -11.859 9.645 1.00 93.69 255 ALA A CA 1
ATOM 2070 C C . ALA A 1 255 ? -1.354 -11.804 9.762 1.00 93.69 255 ALA A C 1
ATOM 2072 O O . ALA A 1 255 ? -0.772 -12.263 10.749 1.00 93.69 255 ALA A O 1
ATOM 2073 N N . LYS A 1 256 ? -0.688 -11.199 8.768 1.00 91.38 256 LYS A N 1
ATOM 2074 C CA . LYS A 1 256 ? 0.777 -11.082 8.719 1.00 91.38 256 LYS A CA 1
ATOM 2075 C C . LYS A 1 256 ? 1.318 -10.117 9.770 1.00 91.38 256 LYS A C 1
ATOM 2077 O O . LYS A 1 256 ? 2.295 -10.448 10.444 1.00 91.38 256 LYS A O 1
ATOM 2082 N N . ALA A 1 257 ? 0.705 -8.944 9.922 1.00 90.69 257 ALA A N 1
ATOM 2083 C CA . ALA A 1 257 ? 1.149 -7.924 10.867 1.00 90.69 257 ALA A CA 1
ATOM 2084 C C . ALA A 1 257 ? 1.010 -8.402 12.320 1.00 90.69 257 ALA A C 1
ATOM 2086 O O . ALA A 1 257 ? 1.959 -8.284 13.097 1.00 90.69 257 ALA A O 1
ATOM 2087 N N . GLY A 1 258 ? -0.116 -9.041 12.652 1.00 88.38 258 GLY A N 1
ATOM 2088 C CA . GLY A 1 258 ? -0.357 -9.664 13.955 1.00 88.38 258 GLY A CA 1
ATOM 2089 C C . GLY A 1 258 ? 0.358 -11.004 14.173 1.00 88.38 258 GLY A C 1
ATOM 2090 O O . GLY A 1 258 ? 0.274 -11.568 15.261 1.00 88.38 258 GLY A O 1
ATOM 2091 N N . ARG A 1 259 ? 1.100 -11.511 13.174 1.00 89.00 259 ARG A N 1
ATOM 2092 C CA . ARG A 1 259 ? 1.847 -12.787 13.217 1.00 89.00 259 ARG A CA 1
ATOM 2093 C C . ARG A 1 259 ? 0.973 -14.000 13.550 1.00 89.00 259 ARG A C 1
ATOM 2095 O O . ARG A 1 259 ? 1.410 -14.931 14.234 1.00 89.00 259 ARG A O 1
ATOM 2102 N N . PHE A 1 260 ? -0.254 -14.006 13.049 1.00 87.25 260 PHE A N 1
ATOM 2103 C CA . PHE A 1 260 ? -1.158 -15.134 13.205 1.00 87.25 260 PHE A CA 1
ATOM 2104 C C . PHE A 1 260 ? -0.683 -16.313 12.346 1.00 87.25 260 PHE A C 1
ATOM 2106 O O . PHE A 1 260 ? -0.256 -16.147 11.205 1.00 87.25 260 PHE A O 1
ATOM 2113 N N . LYS A 1 261 ? -0.733 -17.526 12.908 1.00 84.69 261 LYS A N 1
ATOM 2114 C CA . LYS A 1 261 ? -0.295 -18.755 12.217 1.00 84.69 261 LYS A CA 1
ATOM 2115 C C . LYS A 1 261 ? -1.286 -19.243 11.160 1.00 84.69 261 LYS A C 1
ATOM 2117 O O . LYS A 1 261 ? -0.923 -20.070 10.330 1.00 84.69 261 LYS A O 1
ATOM 2122 N N . PHE A 1 262 ? -2.523 -18.767 11.224 1.00 83.69 262 PHE A N 1
ATOM 2123 C CA . PHE A 1 262 ? -3.622 -19.211 10.381 1.00 83.69 262 PHE A CA 1
ATOM 2124 C C . PHE A 1 262 ? -4.170 -18.035 9.571 1.00 83.69 262 PHE A C 1
ATOM 2126 O O . PHE A 1 262 ? -4.038 -16.889 10.015 1.00 83.69 262 PHE A O 1
ATOM 2133 N N . PRO A 1 263 ? -4.784 -18.303 8.405 1.00 86.81 263 PRO A N 1
ATOM 2134 C CA . PRO A 1 263 ? -5.562 -17.301 7.694 1.00 86.81 263 PRO A CA 1
ATOM 2135 C C . PRO A 1 263 ? -6.629 -16.711 8.617 1.00 86.81 263 PRO A C 1
ATOM 2137 O O . PRO A 1 263 ? -7.261 -17.435 9.385 1.00 86.81 263 PRO A O 1
ATOM 2140 N N . VAL A 1 264 ? -6.803 -15.399 8.532 1.00 91.81 264 VAL A N 1
ATOM 2141 C CA . VAL A 1 264 ? -7.838 -14.658 9.250 1.00 91.81 264 VAL A CA 1
ATOM 2142 C C . VAL A 1 264 ? -8.916 -14.320 8.228 1.00 91.81 264 VAL A C 1
ATOM 2144 O O . VAL A 1 264 ? -8.585 -13.888 7.123 1.00 91.81 264 VAL A O 1
ATOM 2147 N N . ASP A 1 265 ? -10.178 -14.573 8.557 1.00 93.81 265 ASP A N 1
ATOM 2148 C CA . ASP A 1 265 ? -11.302 -14.148 7.727 1.00 93.81 265 ASP A CA 1
ATOM 2149 C C . ASP A 1 265 ? -11.518 -12.623 7.829 1.00 93.81 265 ASP A C 1
ATOM 2151 O O . ASP A 1 265 ? -11.086 -12.013 8.812 1.00 93.81 265 ASP A O 1
ATOM 2155 N N . PRO A 1 266 ? -12.159 -11.980 6.838 1.00 93.31 266 PRO A N 1
ATOM 2156 C CA . PRO A 1 266 ? -12.338 -10.528 6.853 1.00 93.31 266 PRO A CA 1
ATOM 2157 C C . PRO A 1 266 ? -13.091 -9.994 8.074 1.00 93.31 266 PRO A C 1
ATOM 2159 O O . PRO A 1 266 ? -12.684 -8.978 8.645 1.00 93.31 266 PRO A O 1
ATOM 2162 N N . ASP A 1 267 ? -14.113 -10.704 8.546 1.00 91.12 267 ASP A N 1
ATOM 2163 C CA . ASP A 1 267 ? -14.907 -10.263 9.692 1.00 91.12 267 ASP A CA 1
ATOM 2164 C C . ASP A 1 267 ? -14.071 -10.285 10.974 1.00 91.12 267 ASP A C 1
ATOM 2166 O O . ASP A 1 267 ? -14.039 -9.307 11.728 1.00 91.12 267 ASP A O 1
ATOM 2170 N N . ARG A 1 268 ? -13.289 -11.348 11.182 1.00 93.56 268 ARG A N 1
ATOM 2171 C CA . ARG A 1 268 ? -12.352 -11.434 12.301 1.00 93.56 268 ARG A CA 1
ATOM 2172 C C . ARG A 1 268 ? -11.198 -10.449 12.160 1.00 93.56 268 ARG A C 1
ATOM 2174 O O . ARG A 1 268 ? -10.738 -9.920 13.170 1.00 93.56 268 ARG A O 1
ATOM 2181 N N . ALA A 1 269 ? -10.720 -10.178 10.946 1.00 94.31 269 ALA A N 1
ATOM 2182 C CA . ALA A 1 269 ? -9.672 -9.186 10.714 1.00 94.31 269 ALA A CA 1
ATOM 2183 C C . ALA A 1 269 ? -10.125 -7.792 11.169 1.00 94.31 269 ALA A C 1
ATOM 2185 O O . ALA A 1 269 ? -9.374 -7.100 11.861 1.00 94.31 269 ALA A O 1
ATOM 2186 N N . ARG A 1 270 ? -11.375 -7.426 10.863 1.00 93.62 270 ARG A N 1
ATOM 2187 C CA . ARG A 1 270 ? -12.018 -6.206 11.360 1.00 93.62 270 ARG A CA 1
ATOM 2188 C C . ARG A 1 270 ? -12.056 -6.167 12.887 1.00 93.62 270 ARG A C 1
ATOM 2190 O O . ARG A 1 270 ? -11.591 -5.192 13.476 1.00 93.62 270 ARG A O 1
ATOM 2197 N N . GLU A 1 271 ? -12.548 -7.218 13.543 1.00 93.06 271 GLU A N 1
ATOM 2198 C CA . GLU A 1 271 ? -12.586 -7.282 15.013 1.00 93.06 271 GLU A CA 1
ATOM 2199 C C . GLU A 1 271 ? -11.195 -7.130 15.642 1.00 93.06 271 GLU A C 1
ATOM 2201 O O . GLU A 1 271 ? -11.024 -6.390 16.613 1.00 93.06 271 GLU A O 1
ATOM 2206 N N . LEU A 1 272 ? -10.186 -7.789 15.066 1.00 93.88 272 LEU A N 1
ATOM 2207 C CA . LEU A 1 272 ? -8.803 -7.723 15.534 1.00 93.88 272 LEU A CA 1
ATOM 2208 C C . LEU A 1 272 ? -8.221 -6.309 15.440 1.00 93.88 272 LEU A C 1
ATOM 2210 O O . LEU A 1 272 ? -7.457 -5.919 16.321 1.00 93.88 272 LEU A O 1
ATOM 2214 N N . CYS A 1 273 ? -8.580 -5.519 14.422 1.00 94.56 273 CYS A N 1
ATOM 2215 C CA . CYS A 1 273 ? -8.184 -4.110 14.344 1.00 94.56 273 CYS A CA 1
ATOM 2216 C C . CYS A 1 273 ? -8.711 -3.311 15.546 1.00 94.56 273 CYS A C 1
ATOM 2218 O O . CYS A 1 273 ? -7.946 -2.593 16.193 1.00 94.56 273 CYS A O 1
ATOM 2220 N N . TYR A 1 274 ? -9.990 -3.478 15.886 1.00 92.31 274 TYR A N 1
ATOM 2221 C CA . TYR A 1 274 ? -10.619 -2.831 17.040 1.00 92.31 274 TYR A CA 1
ATOM 2222 C C . TYR A 1 274 ? -10.016 -3.289 18.377 1.00 92.31 274 TYR A C 1
ATOM 2224 O O . TYR A 1 274 ? -9.670 -2.459 19.224 1.00 92.31 274 TYR A O 1
ATOM 2232 N N . GLU A 1 275 ? -9.848 -4.602 18.561 1.00 91.44 275 GLU A N 1
ATOM 2233 C CA . GLU A 1 275 ? -9.215 -5.188 19.749 1.00 91.44 275 GLU A CA 1
ATOM 2234 C C . GLU A 1 275 ? -7.787 -4.651 19.930 1.00 91.44 275 GLU A C 1
ATOM 2236 O O . GLU A 1 275 ? -7.413 -4.220 21.025 1.00 91.44 275 GLU A O 1
ATOM 2241 N N . GLN A 1 276 ? -6.996 -4.611 18.854 1.00 90.44 276 GLN A N 1
ATOM 2242 C CA . GLN A 1 276 ? -5.608 -4.166 18.912 1.00 90.44 276 GLN A CA 1
ATOM 2243 C C . GLN A 1 276 ? -5.492 -2.681 19.252 1.00 90.44 276 GLN A C 1
ATOM 2245 O O . GLN A 1 276 ? -4.692 -2.313 20.115 1.00 90.44 276 GLN A O 1
ATOM 2250 N N . VAL A 1 277 ? -6.302 -1.828 18.624 1.00 90.12 277 VAL A N 1
ATOM 2251 C CA . VAL A 1 277 ? -6.329 -0.393 18.931 1.00 90.12 277 VAL A CA 1
ATOM 2252 C C . VAL A 1 277 ? -6.710 -0.150 20.387 1.00 90.12 277 VAL A C 1
ATOM 2254 O O . VAL A 1 277 ? -6.057 0.640 21.066 1.00 90.12 277 VAL A O 1
ATOM 2257 N N . SER A 1 278 ? -7.727 -0.852 20.889 1.00 88.94 278 SER A N 1
ATOM 2258 C CA . SER A 1 278 ? -8.134 -0.778 22.296 1.00 88.94 278 SER A CA 1
ATOM 2259 C C . SER A 1 278 ? -7.021 -1.217 23.239 1.00 88.94 278 SER A C 1
ATOM 2261 O O . SER A 1 278 ? -6.824 -0.634 24.301 1.00 88.94 278 SER A O 1
ATOM 2263 N N . ASN A 1 279 ? -6.282 -2.265 22.885 1.00 88.25 279 ASN A N 1
ATOM 2264 C CA . ASN A 1 279 ? -5.194 -2.770 23.714 1.00 88.25 279 ASN A CA 1
ATOM 2265 C C . ASN A 1 279 ? -3.996 -1.818 23.738 1.00 88.25 279 ASN A C 1
ATOM 2267 O O . ASN A 1 279 ? -3.445 -1.583 24.810 1.00 88.25 279 ASN A O 1
ATOM 2271 N N . GLN A 1 280 ? -3.632 -1.237 22.594 1.00 87.50 280 GLN A N 1
ATOM 2272 C CA . GLN A 1 280 ? -2.464 -0.360 22.478 1.00 87.50 280 GLN A CA 1
ATOM 2273 C C . GLN A 1 280 ? -2.740 1.081 22.925 1.00 87.50 280 GLN A C 1
ATOM 2275 O O . GLN A 1 280 ? -1.869 1.724 23.505 1.00 87.50 280 GLN A O 1
ATOM 2280 N N . PHE A 1 281 ? -3.945 1.595 22.675 1.00 89.06 281 PHE A N 1
ATOM 2281 C CA . PHE A 1 281 ? -4.254 3.022 22.787 1.00 89.06 281 PHE A CA 1
ATOM 2282 C C . PHE A 1 281 ? -5.482 3.315 23.655 1.00 89.06 281 PHE A C 1
ATOM 2284 O O . PHE A 1 281 ? -6.103 4.360 23.480 1.00 89.06 281 PHE A O 1
ATOM 2291 N N . SER A 1 282 ? -5.809 2.457 24.634 1.00 85.81 282 SER A N 1
ATOM 2292 C CA . SER A 1 282 ? -6.972 2.648 25.528 1.00 85.81 282 SER A CA 1
ATOM 2293 C C . SER A 1 282 ? -7.019 4.008 26.230 1.00 85.81 282 SER A C 1
ATOM 2295 O O . SER A 1 282 ? -8.083 4.418 26.668 1.00 85.81 282 SER A O 1
ATOM 2297 N N . LYS A 1 283 ? -5.865 4.672 26.383 1.00 85.06 283 LYS A N 1
ATOM 2298 C CA . LYS A 1 283 ? -5.720 5.978 27.048 1.00 85.06 283 LYS A CA 1
ATOM 2299 C C . LYS A 1 283 ? -5.709 7.171 26.091 1.00 85.06 283 LYS A C 1
ATOM 2301 O O . LYS A 1 283 ? -5.485 8.306 26.503 1.00 85.06 283 LYS A O 1
ATOM 2306 N N . SER A 1 284 ? -5.841 6.919 24.793 1.00 88.06 284 SER A N 1
ATOM 2307 C CA . SER A 1 284 ? -5.741 7.952 23.770 1.00 88.06 284 SER A CA 1
ATOM 2308 C C . SER A 1 284 ? -7.082 8.651 23.584 1.00 88.06 284 SER A C 1
ATOM 2310 O O . SER A 1 284 ? -8.075 8.017 23.239 1.00 88.06 284 SER A O 1
ATOM 2312 N N . LEU A 1 285 ? -7.107 9.980 23.711 1.00 88.94 285 LEU A N 1
ATOM 2313 C CA . LEU A 1 285 ? -8.285 10.775 23.339 1.00 88.94 285 LEU A CA 1
ATOM 2314 C C . LEU A 1 285 ? -8.640 10.613 21.855 1.00 88.94 285 LEU A C 1
ATOM 2316 O O . LEU A 1 285 ? -9.815 10.638 21.505 1.00 88.94 285 LEU A O 1
ATOM 2320 N N . HIS A 1 286 ? -7.641 10.382 20.996 1.00 91.19 286 HIS A N 1
ATOM 2321 C CA . HIS A 1 286 ? -7.864 10.123 19.571 1.00 91.19 286 HIS A CA 1
ATOM 2322 C C . HIS A 1 286 ? -8.623 8.819 19.334 1.00 91.19 286 HIS A C 1
ATOM 2324 O O . HIS A 1 286 ? -9.399 8.739 18.388 1.00 91.19 286 HIS A O 1
ATOM 2330 N N . LEU A 1 287 ? -8.447 7.819 20.209 1.00 90.81 287 LEU A N 1
ATOM 2331 C CA . LEU A 1 287 ? -9.229 6.586 20.140 1.00 90.81 287 LEU A CA 1
ATOM 2332 C C . LEU A 1 287 ? -10.696 6.885 20.430 1.00 90.81 287 LEU A C 1
ATOM 2334 O O . LEU A 1 287 ? -11.561 6.562 19.624 1.00 90.81 287 LEU A O 1
ATOM 2338 N N . TYR A 1 288 ? -10.974 7.544 21.553 1.00 89.25 288 TYR A N 1
ATOM 2339 C CA . TYR A 1 288 ? -12.342 7.899 21.913 1.00 89.25 288 TYR A CA 1
ATOM 2340 C C . TYR A 1 288 ? -13.005 8.785 20.856 1.00 89.25 288 TYR A C 1
ATOM 2342 O O . TYR A 1 288 ? -14.161 8.552 20.526 1.00 89.25 288 TYR A O 1
ATOM 2350 N N . ALA A 1 289 ? -12.279 9.742 20.273 1.00 88.75 289 ALA A N 1
ATOM 2351 C CA . ALA A 1 289 ? -12.788 10.563 19.178 1.00 88.75 289 ALA A CA 1
ATOM 2352 C C . ALA A 1 289 ? -13.163 9.721 17.945 1.00 88.75 289 ALA A C 1
ATOM 2354 O O . ALA A 1 289 ? -14.260 9.884 17.416 1.00 88.75 289 ALA A O 1
ATOM 2355 N N . ALA A 1 290 ? -12.301 8.785 17.529 1.00 88.62 290 ALA A N 1
ATOM 2356 C CA . ALA A 1 290 ? -12.578 7.894 16.401 1.00 88.62 290 ALA A CA 1
ATOM 2357 C C . ALA A 1 290 ? -13.786 6.976 16.666 1.00 88.62 290 ALA A C 1
ATOM 2359 O O . ALA A 1 290 ? -14.658 6.831 15.812 1.00 88.62 290 ALA A O 1
ATOM 2360 N N . LEU A 1 291 ? -13.886 6.398 17.868 1.00 89.25 291 LEU A N 1
ATOM 2361 C CA . LEU A 1 291 ? -15.022 5.551 18.251 1.00 89.25 291 LEU A CA 1
ATOM 2362 C C . LEU A 1 291 ? -16.320 6.352 18.336 1.00 89.25 291 LEU A C 1
ATOM 2364 O O . LEU A 1 291 ? -17.355 5.891 17.869 1.00 89.25 291 LEU A O 1
ATOM 2368 N N . LEU A 1 292 ? -16.273 7.564 18.891 1.00 86.50 292 LEU A N 1
ATOM 2369 C CA . LEU A 1 292 ? -17.430 8.454 18.939 1.00 86.50 292 LEU A CA 1
ATOM 2370 C C . LEU A 1 292 ? -17.886 8.866 17.543 1.00 86.50 292 LEU A C 1
ATOM 2372 O O . LEU A 1 292 ? -19.088 8.969 17.328 1.00 86.50 292 LEU A O 1
ATOM 2376 N N . GLN A 1 293 ? -16.967 9.070 16.599 1.00 86.12 293 GLN A N 1
ATOM 2377 C CA . GLN A 1 293 ? -17.320 9.334 15.205 1.00 86.12 293 GLN A CA 1
ATOM 2378 C C . GLN A 1 293 ? -18.089 8.158 14.586 1.00 86.12 293 GLN A C 1
ATOM 2380 O O . GLN A 1 293 ? -19.107 8.381 13.939 1.00 86.12 293 GLN A O 1
ATOM 2385 N N . ILE A 1 294 ? -17.672 6.915 14.852 1.00 85.50 294 ILE A N 1
ATOM 2386 C CA . ILE A 1 294 ? -18.396 5.709 14.409 1.00 85.50 294 ILE A CA 1
ATOM 2387 C C . ILE A 1 294 ? -19.776 5.617 15.074 1.00 85.50 294 ILE A C 1
ATOM 2389 O O . ILE A 1 294 ? -20.768 5.348 14.406 1.00 85.50 294 ILE A O 1
ATOM 2393 N N . LEU A 1 295 ? -19.856 5.870 16.383 1.00 82.88 295 LEU A N 1
ATOM 2394 C CA . LEU A 1 295 ? -21.110 5.800 17.145 1.00 82.88 295 LEU A CA 1
ATOM 2395 C C . LEU A 1 295 ? -22.104 6.905 16.784 1.00 82.88 295 LEU A C 1
ATOM 2397 O O . LEU A 1 295 ? -23.312 6.704 16.892 1.00 82.88 295 LEU A O 1
ATOM 2401 N N . SER A 1 296 ? -21.594 8.079 16.420 1.00 78.00 296 SER A N 1
ATOM 2402 C CA . SER A 1 296 ? -22.419 9.230 16.059 1.00 78.00 296 SER A CA 1
ATOM 2403 C C . SER A 1 296 ? -22.908 9.121 14.618 1.00 78.00 296 SER A C 1
ATOM 2405 O O . SER A 1 296 ? -24.017 9.571 14.346 1.00 78.00 296 SER A O 1
ATOM 2407 N N . GLY A 1 297 ? -22.106 8.495 13.743 1.00 66.00 297 GLY A N 1
ATOM 2408 C CA . GLY A 1 297 ? -22.396 8.322 12.322 1.00 66.00 297 GLY A CA 1
ATOM 2409 C C . GLY A 1 297 ? -22.571 9.647 11.569 1.00 66.00 297 GLY A C 1
ATOM 2410 O O . GLY A 1 297 ? -22.569 10.729 12.156 1.00 66.00 297 GLY A O 1
ATOM 2411 N N . ASP A 1 298 ? -22.748 9.550 10.251 1.00 58.22 298 ASP A N 1
ATOM 2412 C CA . ASP A 1 298 ? -23.373 10.623 9.459 1.00 58.22 298 ASP A CA 1
ATOM 2413 C C . ASP A 1 298 ? -24.915 10.488 9.469 1.00 58.22 298 ASP A C 1
ATOM 2415 O O . ASP A 1 298 ? -25.636 11.470 9.294 1.00 58.22 298 ASP A O 1
ATOM 2419 N N . GLU A 1 299 ? -25.423 9.277 9.734 1.00 59.47 299 GLU A N 1
ATOM 2420 C CA . GLU A 1 299 ? -26.843 8.929 9.867 1.00 59.47 299 GLU A CA 1
ATOM 2421 C C . GLU A 1 299 ? -27.168 8.532 11.312 1.00 59.47 299 GLU A C 1
ATOM 2423 O O . GLU A 1 299 ? -26.327 7.974 12.023 1.00 59.47 299 GLU A O 1
ATOM 2428 N N . LYS A 1 300 ? -28.398 8.795 11.776 1.00 61.66 300 LYS A N 1
ATOM 2429 C CA . LYS A 1 300 ? -28.765 8.467 13.162 1.00 61.66 300 LYS A CA 1
ATOM 2430 C C . LYS A 1 300 ? -28.771 6.943 13.359 1.00 61.66 300 LYS A C 1
ATOM 2432 O O . LYS A 1 300 ? -29.312 6.240 12.507 1.00 61.66 300 LYS A O 1
ATOM 2437 N N . PRO A 1 301 ? -28.314 6.408 14.508 1.00 63.44 301 PRO A N 1
ATOM 2438 C CA . PRO A 1 301 ? -28.327 4.964 14.778 1.00 63.44 301 PRO A CA 1
ATOM 2439 C C . PRO A 1 301 ? -29.697 4.293 14.567 1.00 63.44 301 PRO A C 1
ATOM 2441 O O . PRO A 1 301 ? -29.776 3.162 14.094 1.00 63.44 301 PRO A O 1
ATOM 2444 N N . ASP A 1 302 ? -30.789 5.010 14.851 1.00 64.25 302 ASP A N 1
ATOM 2445 C CA . ASP A 1 302 ? -32.160 4.544 14.609 1.00 64.25 302 ASP A CA 1
ATOM 2446 C C . ASP A 1 302 ? -32.503 4.396 13.117 1.00 64.25 302 ASP A C 1
ATOM 2448 O O . ASP A 1 302 ? -33.346 3.574 12.754 1.00 64.25 302 ASP A O 1
ATOM 2452 N N . GLU A 1 303 ? -31.903 5.216 12.255 1.00 66.19 303 GLU A N 1
ATOM 2453 C CA . GLU A 1 303 ? -32.078 5.179 10.800 1.00 66.19 303 GLU A CA 1
ATOM 2454 C C . GLU A 1 303 ? -31.290 4.009 10.209 1.00 66.19 303 GLU A C 1
ATOM 2456 O O . GLU A 1 303 ? -31.873 3.222 9.464 1.00 66.19 303 GLU A O 1
ATOM 2461 N N . VAL A 1 304 ? -30.044 3.806 10.655 1.00 66.69 304 VAL A N 1
ATOM 2462 C CA . VAL A 1 304 ? -29.225 2.626 10.318 1.00 66.69 304 VAL A CA 1
ATOM 2463 C C . VAL A 1 304 ? -29.942 1.337 10.728 1.00 66.69 304 VAL A C 1
ATOM 2465 O O . VAL A 1 304 ? -30.126 0.432 9.914 1.00 66.69 304 VAL A O 1
ATOM 2468 N N . PHE A 1 305 ? -30.449 1.274 11.964 1.00 66.62 305 PHE A N 1
ATOM 2469 C CA . PHE A 1 305 ? -31.185 0.112 12.467 1.00 66.62 305 PHE A CA 1
ATOM 2470 C C . PHE A 1 305 ? -32.446 -0.177 11.643 1.00 66.62 305 PHE A C 1
ATOM 2472 O O . PHE A 1 305 ? -32.716 -1.326 11.290 1.00 66.62 305 PHE A O 1
ATOM 2479 N N . ARG A 1 306 ? -33.226 0.857 11.296 1.00 69.31 306 ARG A N 1
ATOM 2480 C CA . ARG A 1 306 ? -34.406 0.698 10.431 1.00 69.31 306 ARG A CA 1
ATOM 2481 C C . ARG A 1 306 ? -34.024 0.271 9.018 1.00 69.31 306 ARG A C 1
ATOM 2483 O O . ARG A 1 306 ? -34.750 -0.532 8.441 1.00 69.31 306 ARG A O 1
ATOM 2490 N N . ALA A 1 307 ? -32.926 0.787 8.470 1.00 69.38 307 ALA A N 1
ATOM 2491 C CA . ALA A 1 307 ? -32.447 0.451 7.135 1.00 69.38 307 ALA A CA 1
ATOM 2492 C C . ALA A 1 307 ? -31.962 -1.004 7.040 1.00 69.38 307 ALA A C 1
ATOM 2494 O O . ALA A 1 307 ? -32.261 -1.675 6.051 1.00 69.38 307 ALA A O 1
ATOM 2495 N N . GLU A 1 308 ? -31.271 -1.514 8.063 1.00 68.00 308 GLU A N 1
ATOM 2496 C CA . GLU A 1 308 ? -30.831 -2.914 8.120 1.00 68.00 308 GLU A CA 1
ATOM 2497 C C . GLU A 1 308 ? -31.972 -3.894 8.439 1.00 68.00 308 GLU A C 1
ATOM 2499 O O . GLU A 1 308 ? -32.040 -4.973 7.853 1.00 68.00 308 GLU A O 1
ATOM 2504 N N . MET A 1 309 ? -32.916 -3.518 9.312 1.00 70.25 309 MET A N 1
ATOM 2505 C CA . MET A 1 309 ? -34.074 -4.358 9.663 1.00 70.25 309 MET A CA 1
ATOM 2506 C C . MET A 1 309 ? -35.169 -4.378 8.585 1.00 70.25 309 MET A C 1
ATOM 2508 O O . MET A 1 309 ? -36.114 -5.174 8.664 1.00 70.25 309 MET A O 1
ATOM 2512 N N . ASN A 1 310 ? -35.086 -3.500 7.581 1.00 66.19 310 ASN A N 1
ATOM 2513 C CA . ASN A 1 310 ? -36.086 -3.426 6.529 1.00 66.19 310 ASN A CA 1
ATOM 2514 C C . ASN A 1 310 ? -36.009 -4.653 5.604 1.00 66.19 310 ASN A C 1
ATOM 2516 O O . ASN A 1 310 ? -35.120 -4.780 4.764 1.00 66.19 310 ASN A O 1
ATOM 2520 N N . ARG A 1 311 ? -37.011 -5.536 5.707 1.00 57.06 311 ARG A N 1
ATOM 2521 C CA . ARG A 1 311 ? -37.156 -6.737 4.860 1.00 57.06 311 ARG A CA 1
ATOM 2522 C C . ARG A 1 311 ? -37.312 -6.420 3.373 1.00 57.06 311 ARG A C 1
ATOM 2524 O O . ARG A 1 311 ? -37.060 -7.289 2.546 1.00 57.06 311 ARG A O 1
ATOM 2531 N N . SER A 1 312 ? -37.739 -5.204 3.036 1.00 56.03 312 SER A N 1
ATOM 2532 C CA . SER A 1 312 ? -37.821 -4.716 1.663 1.00 56.03 312 SER A CA 1
ATOM 2533 C C . SER A 1 312 ? -36.634 -3.820 1.328 1.00 56.03 312 SER A C 1
ATOM 2535 O O . SER A 1 312 ? -36.831 -2.792 0.683 1.00 56.03 312 SER A O 1
ATOM 2537 N N . ARG A 1 313 ? -35.414 -4.163 1.771 1.00 54.47 313 ARG A N 1
ATOM 2538 C CA . ARG A 1 313 ? -34.178 -3.621 1.188 1.00 54.47 313 ARG A CA 1
ATOM 2539 C C . ARG A 1 313 ? -34.223 -3.962 -0.305 1.00 54.47 313 ARG A C 1
ATOM 2541 O O . ARG A 1 313 ? -33.831 -5.041 -0.738 1.00 54.47 313 ARG A O 1
ATOM 2548 N N . VAL A 1 314 ? -34.863 -3.093 -1.083 1.00 50.12 314 VAL A N 1
ATOM 2549 C CA . VAL A 1 314 ? -34.966 -3.238 -2.525 1.00 50.12 314 VAL A CA 1
ATOM 2550 C C . VAL A 1 314 ? -33.533 -3.100 -2.994 1.00 50.12 314 VAL A C 1
ATOM 2552 O O . VAL A 1 314 ? -32.965 -2.019 -2.870 1.00 50.12 314 VAL A O 1
ATOM 2555 N N . LEU A 1 315 ? -32.975 -4.194 -3.511 1.00 50.06 315 LEU A N 1
ATOM 2556 C CA . LEU A 1 315 ? -31.616 -4.326 -4.055 1.00 50.06 315 LEU A CA 1
ATOM 2557 C C . LEU A 1 315 ? -31.197 -3.200 -5.026 1.00 50.06 315 LEU A C 1
ATOM 2559 O O . LEU A 1 315 ? -30.035 -3.127 -5.396 1.00 50.06 315 LEU A O 1
ATOM 2563 N N . PHE A 1 316 ? -32.133 -2.341 -5.438 1.00 49.53 316 PHE A N 1
ATOM 2564 C CA . PHE A 1 316 ? -31.994 -1.350 -6.498 1.00 49.53 316 PHE A CA 1
ATOM 2565 C C . PHE A 1 316 ? -32.576 0.040 -6.165 1.00 49.53 316 PHE A C 1
ATOM 2567 O O . PHE A 1 316 ? -32.586 0.896 -7.041 1.00 49.53 316 PHE A O 1
ATOM 2574 N N . ALA A 1 317 ? -33.120 0.289 -4.962 1.00 47.53 317 ALA A N 1
ATOM 2575 C CA . ALA A 1 317 ? -33.735 1.598 -4.659 1.00 47.53 317 ALA A CA 1
ATOM 2576 C C . ALA A 1 317 ? -32.739 2.630 -4.102 1.00 47.53 317 ALA A C 1
ATOM 2578 O O . ALA A 1 317 ? -32.966 3.830 -4.228 1.00 47.53 317 ALA A O 1
ATOM 2579 N N . ILE A 1 318 ? -31.646 2.161 -3.496 1.00 52.19 318 ILE A N 1
ATOM 2580 C CA . ILE A 1 318 ? -30.507 2.964 -3.052 1.00 52.19 318 ILE A CA 1
ATOM 2581 C C . ILE A 1 318 ? -29.281 2.122 -3.400 1.00 52.19 318 ILE A C 1
ATOM 2583 O O . ILE A 1 318 ? -29.077 1.071 -2.792 1.00 52.19 318 ILE A O 1
ATOM 2587 N N . GLU A 1 319 ? -28.514 2.522 -4.414 1.00 51.75 319 GLU A N 1
ATOM 2588 C CA . GLU A 1 319 ? -27.212 1.912 -4.694 1.00 51.75 319 GLU A CA 1
ATOM 2589 C C . GLU A 1 319 ? -26.292 2.240 -3.515 1.00 51.75 319 GLU A C 1
ATOM 2591 O O . GLU A 1 319 ? -25.668 3.297 -3.468 1.00 51.75 319 GLU A O 1
ATOM 2596 N N . ASN A 1 320 ? -26.266 1.370 -2.502 1.00 57.91 320 ASN A N 1
ATOM 2597 C CA . ASN A 1 320 ? -25.205 1.417 -1.510 1.00 57.91 320 ASN A CA 1
ATOM 2598 C C . ASN A 1 320 ? -23.916 1.026 -2.248 1.00 57.91 320 ASN A C 1
ATOM 2600 O O . ASN A 1 320 ? -23.859 -0.099 -2.757 1.00 57.91 320 ASN A O 1
ATOM 2604 N N . PRO A 1 321 ? -22.901 1.907 -2.321 1.00 62.69 321 PRO A N 1
ATOM 2605 C CA . PRO A 1 321 ? -21.655 1.598 -3.013 1.00 62.69 321 PRO A CA 1
ATOM 2606 C C . PRO A 1 321 ? -20.948 0.377 -2.413 1.00 62.69 321 PRO A C 1
ATOM 2608 O O . PRO A 1 321 ? -20.129 -0.232 -3.089 1.00 62.69 321 PRO A O 1
ATOM 2611 N N . ASN A 1 322 ? -21.277 -0.017 -1.174 1.00 67.50 322 ASN A N 1
ATOM 2612 C CA . ASN A 1 322 ? -20.714 -1.196 -0.540 1.00 67.50 322 ASN A CA 1
ATOM 2613 C C . ASN A 1 322 ? -21.763 -2.050 0.196 1.00 67.50 322 ASN A C 1
ATOM 2615 O O . ASN A 1 322 ? -22.131 -1.789 1.343 1.00 67.50 322 ASN A O 1
ATOM 2619 N N . ILE A 1 323 ? -22.196 -3.132 -0.456 1.00 70.38 323 ILE A N 1
ATOM 2620 C CA . ILE A 1 323 ? -23.180 -4.088 0.079 1.00 70.38 323 ILE A CA 1
ATOM 2621 C C . ILE A 1 323 ? -22.647 -4.977 1.215 1.00 70.38 323 ILE A C 1
ATOM 2623 O O . ILE A 1 323 ? -23.444 -5.639 1.876 1.00 70.38 323 ILE A O 1
ATOM 2627 N N . PHE A 1 324 ? -21.328 -5.016 1.426 1.00 74.44 324 PHE A N 1
ATOM 2628 C CA . PHE A 1 324 ? -20.675 -5.801 2.480 1.00 74.44 324 PHE A CA 1
ATOM 2629 C C . PHE A 1 324 ? -20.367 -4.973 3.731 1.00 74.44 324 PHE A C 1
ATOM 2631 O O . PHE A 1 324 ? -19.867 -5.510 4.719 1.00 74.44 324 PHE A O 1
ATOM 2638 N N . LYS A 1 325 ? -20.686 -3.675 3.710 1.00 80.81 325 LYS A N 1
ATOM 2639 C CA . LYS A 1 325 ? -20.607 -2.818 4.887 1.00 80.81 325 LYS A CA 1
ATOM 2640 C C . LYS A 1 325 ? -21.690 -3.215 5.892 1.00 80.81 325 LYS A C 1
ATOM 2642 O O . LYS A 1 325 ? -22.876 -3.250 5.563 1.00 80.81 325 LYS A O 1
ATOM 2647 N N . GLU A 1 326 ? -21.266 -3.482 7.120 1.00 81.75 326 GLU A N 1
ATOM 2648 C CA . GLU A 1 326 ? -22.135 -3.866 8.235 1.00 81.75 326 GLU A CA 1
ATOM 2649 C C . GLU A 1 326 ? -22.066 -2.793 9.323 1.00 81.75 326 GLU A C 1
ATOM 2651 O O . GLU A 1 326 ? -21.372 -2.948 10.333 1.00 81.75 326 GLU A O 1
ATOM 2656 N N . ASP A 1 327 ? -22.779 -1.690 9.094 1.00 78.88 327 ASP A N 1
ATOM 2657 C CA . ASP A 1 327 ? -22.736 -0.499 9.945 1.00 78.88 327 ASP A CA 1
ATOM 2658 C C . ASP A 1 327 ? -23.157 -0.805 11.389 1.00 78.88 327 ASP A C 1
ATOM 2660 O O . ASP A 1 327 ? -22.535 -0.322 12.338 1.00 78.88 327 ASP A O 1
ATOM 2664 N N . LEU A 1 328 ? -24.169 -1.659 11.588 1.00 81.56 328 LEU A N 1
ATOM 2665 C CA . LEU A 1 328 ? -24.600 -2.032 12.935 1.00 81.56 328 LEU A CA 1
ATOM 2666 C C . LEU A 1 328 ? -23.521 -2.802 13.704 1.00 81.56 328 LEU A C 1
ATOM 2668 O O . LEU A 1 328 ? -23.371 -2.599 14.911 1.00 81.56 328 LEU A O 1
ATOM 2672 N N . VAL A 1 329 ? -22.759 -3.664 13.028 1.00 84.56 329 VAL A N 1
ATOM 2673 C CA . VAL A 1 329 ? -21.661 -4.403 13.664 1.00 84.56 329 VAL A CA 1
ATOM 2674 C C . VAL A 1 329 ? -20.535 -3.442 14.040 1.00 84.56 329 VAL A C 1
ATOM 2676 O O . VAL A 1 329 ? -19.996 -3.546 15.140 1.00 84.56 329 VAL A O 1
ATOM 2679 N N . ASP A 1 330 ? -20.235 -2.447 13.206 1.00 85.50 330 ASP A N 1
ATOM 2680 C CA . ASP A 1 330 ? -19.221 -1.433 13.518 1.00 85.50 330 ASP A CA 1
ATOM 2681 C C . ASP A 1 330 ? -19.629 -0.570 14.722 1.00 85.50 330 ASP A C 1
ATOM 2683 O O . ASP A 1 330 ? -18.817 -0.342 15.622 1.00 85.50 330 ASP A O 1
ATOM 2687 N N . VAL A 1 331 ? -20.906 -0.177 14.815 1.00 85.00 331 VAL A N 1
ATOM 2688 C CA . VAL A 1 331 ? -21.472 0.512 15.990 1.00 85.00 331 VAL A CA 1
ATOM 2689 C C . VAL A 1 331 ? -21.379 -0.364 17.244 1.00 85.00 331 VAL A C 1
ATOM 2691 O O . VAL A 1 331 ? -20.988 0.114 18.314 1.00 85.00 331 VAL A O 1
ATOM 2694 N N . GLN A 1 332 ? -21.701 -1.657 17.137 1.00 86.06 332 GLN A N 1
ATOM 2695 C CA . GLN A 1 332 ? -21.598 -2.604 18.252 1.00 86.06 332 GLN A CA 1
ATOM 2696 C C . GLN A 1 332 ? -20.150 -2.778 18.722 1.00 86.06 332 GLN A C 1
ATOM 2698 O O . GLN A 1 332 ? -19.883 -2.708 19.926 1.00 86.06 332 GLN A O 1
ATOM 2703 N N . LEU A 1 333 ? -19.211 -2.965 17.792 1.00 88.44 333 LEU A N 1
ATOM 2704 C CA . LEU A 1 333 ? -17.784 -3.081 18.085 1.00 88.44 333 LEU A CA 1
ATOM 2705 C C . LEU A 1 333 ? -17.259 -1.794 18.723 1.00 88.44 333 LEU A C 1
ATOM 2707 O O . LEU A 1 333 ? -16.628 -1.858 19.778 1.00 88.44 333 LEU A O 1
ATOM 2711 N N . ALA A 1 334 ? -17.575 -0.627 18.158 1.00 87.38 334 ALA A N 1
ATOM 2712 C CA . ALA A 1 334 ? -17.141 0.657 18.697 1.00 87.38 334 ALA A CA 1
ATOM 2713 C C . ALA A 1 334 ? -17.680 0.907 20.113 1.00 87.38 334 ALA A C 1
ATOM 2715 O O . ALA A 1 334 ? -16.939 1.360 20.992 1.00 87.38 334 ALA A O 1
ATOM 2716 N N . SER A 1 335 ? -18.943 0.553 20.370 1.00 87.31 335 SER A N 1
ATOM 2717 C CA . SER A 1 335 ? -19.564 0.656 21.695 1.00 87.31 335 SER A CA 1
ATOM 2718 C C . SER A 1 335 ? -18.896 -0.280 22.704 1.00 87.31 335 SER A C 1
ATOM 2720 O O . SER A 1 335 ? -18.447 0.161 23.768 1.00 87.31 335 SER A O 1
ATOM 2722 N N . ARG A 1 336 ? -18.738 -1.563 22.344 1.00 89.88 336 ARG A N 1
ATOM 2723 C CA . ARG A 1 336 ? -18.064 -2.574 23.173 1.00 89.88 336 ARG A CA 1
ATOM 2724 C C . ARG A 1 336 ? -16.655 -2.124 23.549 1.00 89.88 336 ARG A C 1
ATOM 2726 O O . ARG A 1 336 ? -16.302 -2.121 24.728 1.00 89.88 336 ARG A O 1
ATOM 2733 N N . ILE A 1 337 ? -15.874 -1.694 22.562 1.00 88.19 337 ILE A N 1
ATOM 2734 C CA . ILE A 1 337 ? -14.494 -1.254 22.760 1.00 88.19 337 ILE A CA 1
ATOM 2735 C C . ILE A 1 337 ? -14.411 0.018 23.604 1.00 88.19 337 ILE A C 1
ATOM 2737 O O . ILE A 1 337 ? -13.550 0.093 24.479 1.00 88.19 337 ILE A O 1
ATOM 2741 N N . SER A 1 338 ? -15.312 0.984 23.405 1.00 84.88 338 SER A N 1
ATOM 2742 C CA . SER A 1 338 ? -15.366 2.198 24.232 1.00 84.88 338 SER A CA 1
ATOM 2743 C C . SER A 1 338 ? -15.567 1.851 25.709 1.00 84.88 338 SER A C 1
ATOM 2745 O O . SER A 1 338 ? -14.860 2.364 26.576 1.00 84.88 338 SER A O 1
ATOM 2747 N N . ILE A 1 339 ? -16.483 0.921 26.001 1.00 85.06 339 ILE A N 1
ATOM 2748 C CA . ILE A 1 339 ? -16.740 0.434 27.362 1.00 85.06 339 ILE A CA 1
ATOM 2749 C C . ILE A 1 339 ? -15.512 -0.294 27.927 1.00 85.06 339 ILE A C 1
ATOM 2751 O O . ILE A 1 339 ? -15.162 -0.112 29.095 1.00 85.06 339 ILE A O 1
ATOM 2755 N N . GLU A 1 340 ? -14.855 -1.139 27.134 1.00 86.06 340 GLU A N 1
ATOM 2756 C CA . GLU A 1 340 ? -13.658 -1.870 27.560 1.00 86.06 340 GLU A CA 1
ATOM 2757 C C . GLU A 1 340 ? -12.466 -0.950 27.840 1.00 86.06 340 GLU A C 1
ATOM 2759 O O . GLU A 1 340 ? -11.796 -1.120 28.864 1.00 86.06 340 GLU A O 1
ATOM 2764 N N . ALA A 1 341 ? -12.220 0.037 26.976 1.00 83.94 341 ALA A N 1
ATOM 2765 C CA . ALA A 1 341 ? -11.182 1.046 27.161 1.00 83.94 341 ALA A CA 1
ATOM 2766 C C . ALA A 1 341 ? -11.429 1.852 28.447 1.00 83.94 341 ALA A C 1
ATOM 2768 O O . ALA A 1 341 ? -10.546 1.917 29.307 1.00 83.94 341 ALA A O 1
ATOM 2769 N N . LEU A 1 342 ? -12.665 2.317 28.660 1.00 82.50 342 LEU A N 1
ATOM 2770 C CA . LEU A 1 342 ? -13.059 3.039 29.871 1.00 82.50 342 LEU A CA 1
ATOM 2771 C C . LEU A 1 342 ? -12.873 2.181 31.134 1.00 82.50 342 LEU A C 1
ATOM 2773 O O . LEU A 1 342 ? -12.338 2.638 32.143 1.00 82.50 342 LEU A O 1
ATOM 2777 N N . LYS A 1 343 ? -13.256 0.896 31.090 1.00 81.88 343 LYS A N 1
ATOM 2778 C CA . LYS A 1 343 ? -13.048 -0.046 32.206 1.00 81.88 343 LYS A CA 1
ATOM 2779 C C . LYS A 1 343 ? -11.565 -0.228 32.540 1.00 81.88 343 LYS A C 1
ATOM 2781 O O . LYS A 1 343 ? -11.234 -0.379 33.718 1.00 81.88 343 LYS A O 1
ATOM 2786 N N . LYS A 1 344 ? -10.672 -0.238 31.542 1.00 79.50 344 LYS A N 1
ATOM 2787 C CA . LYS A 1 344 ? -9.216 -0.300 31.764 1.00 79.50 344 LYS A CA 1
ATOM 2788 C C . LYS A 1 344 ? -8.719 0.963 32.473 1.00 79.50 344 LYS A C 1
ATOM 2790 O O . LYS A 1 344 ? -7.911 0.849 33.389 1.00 79.50 344 LYS A O 1
ATOM 2795 N N . GLU A 1 345 ? -9.241 2.137 32.123 1.00 72.12 345 GLU A N 1
ATOM 2796 C CA . GLU A 1 345 ? -8.883 3.402 32.779 1.00 72.12 345 GLU A CA 1
ATOM 2797 C C . GLU A 1 345 ? -9.419 3.506 34.211 1.00 72.12 345 GLU A C 1
ATOM 2799 O O . GLU A 1 345 ? -8.664 3.840 35.122 1.00 72.12 345 GLU A O 1
ATOM 2804 N N . ILE A 1 346 ? -10.680 3.132 34.449 1.00 69.50 346 ILE A N 1
ATOM 2805 C CA . ILE A 1 346 ? -11.311 3.152 35.783 1.00 69.50 346 ILE A CA 1
ATOM 2806 C C . ILE A 1 346 ? -10.631 2.178 36.760 1.00 69.50 346 ILE A C 1
ATOM 2808 O O . ILE A 1 346 ? -10.655 2.383 37.970 1.00 69.50 346 ILE A O 1
ATOM 2812 N N . LYS A 1 347 ? -9.997 1.105 36.272 1.00 62.06 347 LYS A N 1
ATOM 2813 C CA . LYS A 1 347 ? -9.178 0.222 37.123 1.00 62.06 347 LYS A CA 1
ATOM 2814 C C . LYS A 1 347 ? -7.852 0.861 37.554 1.00 62.06 347 LYS A C 1
ATOM 2816 O O . LYS A 1 347 ? -7.302 0.451 38.571 1.00 62.06 347 LYS A O 1
ATOM 2821 N N . ILE A 1 348 ? -7.342 1.826 36.788 1.00 59.00 348 ILE A N 1
ATOM 2822 C CA . ILE A 1 348 ? -6.061 2.509 37.028 1.00 59.00 348 ILE A CA 1
ATOM 2823 C C . ILE A 1 348 ? -6.277 3.787 37.849 1.00 59.00 348 ILE A C 1
ATOM 2825 O O . ILE A 1 348 ? -5.472 4.109 38.721 1.00 59.00 348 ILE A O 1
ATOM 2829 N N . VAL A 1 349 ? -7.375 4.500 37.602 1.00 49.84 349 VAL A N 1
ATOM 2830 C CA . VAL A 1 349 ? -7.783 5.681 38.361 1.00 49.84 349 VAL A CA 1
ATOM 2831 C C . VAL A 1 349 ? -8.668 5.225 39.519 1.00 49.84 349 VAL A C 1
ATOM 2833 O O . VAL A 1 349 ? -9.793 4.782 39.302 1.00 49.84 349 VAL A O 1
ATOM 2836 N N . GLN A 1 350 ? -8.192 5.335 40.764 1.00 44.97 350 GLN A N 1
ATOM 2837 C CA . GLN A 1 350 ? -9.076 5.248 41.932 1.00 44.97 350 GLN A CA 1
ATOM 2838 C C . GLN A 1 350 ? -10.016 6.460 41.916 1.00 44.97 350 GLN A C 1
ATOM 2840 O O . GLN A 1 350 ? -9.734 7.494 42.515 1.00 44.97 350 GLN A O 1
ATOM 2845 N N . PHE A 1 351 ? -11.116 6.357 41.174 1.00 41.62 351 PHE A N 1
ATOM 2846 C CA . PHE A 1 351 ? -12.191 7.331 41.259 1.00 41.62 351 PHE A CA 1
ATOM 2847 C C . PHE A 1 351 ? -12.823 7.256 42.656 1.00 41.62 351 PHE A C 1
ATOM 2849 O O . PHE A 1 351 ? -12.985 6.149 43.182 1.00 41.62 351 PHE A O 1
ATOM 2856 N N . PRO A 1 352 ? -13.208 8.397 43.255 1.00 47.19 352 PRO A N 1
ATOM 2857 C CA . PRO A 1 352 ? -14.071 8.399 44.427 1.00 47.19 352 PRO A CA 1
ATOM 2858 C C . PRO A 1 352 ? -15.329 7.566 44.142 1.00 47.19 352 PRO A C 1
ATOM 2860 O O . PRO A 1 352 ? -15.857 7.590 43.026 1.00 47.19 352 PRO A O 1
ATOM 2863 N N . ASP A 1 353 ? -15.813 6.846 45.154 1.00 48.38 353 ASP A N 1
ATOM 2864 C CA . ASP A 1 353 ? -16.887 5.848 45.056 1.00 48.38 353 ASP A CA 1
ATOM 2865 C C . ASP A 1 353 ? -18.199 6.247 44.330 1.00 48.38 353 ASP A C 1
ATOM 2867 O O . ASP A 1 353 ? -18.855 5.330 43.830 1.00 48.38 353 ASP A O 1
ATOM 2871 N N . PRO A 1 354 ? -18.621 7.526 44.175 1.00 48.62 354 PRO A N 1
ATOM 2872 C CA . PRO A 1 354 ? -19.890 7.825 43.504 1.00 48.62 354 PRO A CA 1
ATOM 2873 C C . PRO A 1 354 ? -19.926 7.426 42.019 1.00 48.62 354 PRO A C 1
ATOM 2875 O O . PRO A 1 354 ? -20.954 6.960 41.545 1.00 48.62 354 PRO A O 1
ATOM 2878 N N . LEU A 1 355 ? -18.806 7.524 41.291 1.00 45.97 355 LEU A N 1
ATOM 2879 C CA . LEU A 1 355 ? -18.757 7.253 39.840 1.00 45.97 355 LEU A CA 1
ATOM 2880 C C . LEU A 1 355 ? -18.721 5.756 39.490 1.00 45.97 355 LEU A C 1
ATOM 2882 O O . LEU A 1 355 ? -18.962 5.374 38.347 1.00 45.97 355 LEU A O 1
ATOM 2886 N N . ARG A 1 356 ? -18.438 4.883 40.466 1.00 49.12 356 ARG A N 1
ATOM 2887 C CA . ARG A 1 356 ? -18.479 3.422 40.278 1.00 49.12 356 ARG A CA 1
ATOM 2888 C C . ARG A 1 356 ? -19.900 2.872 40.183 1.00 49.12 356 ARG A C 1
ATOM 2890 O O . ARG A 1 356 ? -20.081 1.784 39.635 1.00 49.12 356 ARG A O 1
ATOM 2897 N N . ASN A 1 357 ? -20.877 3.598 40.722 1.00 48.00 357 ASN A N 1
ATOM 2898 C CA . ASN A 1 357 ? -22.267 3.153 40.801 1.00 48.00 357 ASN A CA 1
ATOM 2899 C C . ASN A 1 357 ? -23.101 3.545 39.571 1.00 48.00 357 ASN A C 1
ATOM 2901 O O . ASN A 1 357 ? -24.135 2.924 39.347 1.00 48.00 357 ASN A O 1
ATOM 2905 N N . ASP A 1 358 ? -22.616 4.478 38.747 1.00 47.69 358 ASP A N 1
ATOM 2906 C CA . ASP A 1 358 ? -23.332 4.979 37.563 1.00 47.69 358 ASP A CA 1
ATOM 2907 C C . ASP A 1 358 ? -22.930 4.287 36.249 1.00 47.69 358 ASP A C 1
ATOM 2909 O O . ASP A 1 358 ? -23.458 4.608 35.187 1.00 47.69 358 ASP A O 1
ATOM 2913 N N . ILE A 1 359 ? -22.019 3.306 36.288 1.00 45.62 359 ILE A N 1
ATOM 2914 C CA . ILE A 1 359 ? -21.729 2.467 35.118 1.00 45.62 359 ILE A CA 1
ATOM 2915 C C . ILE A 1 359 ? -22.895 1.482 34.951 1.00 45.62 359 ILE A C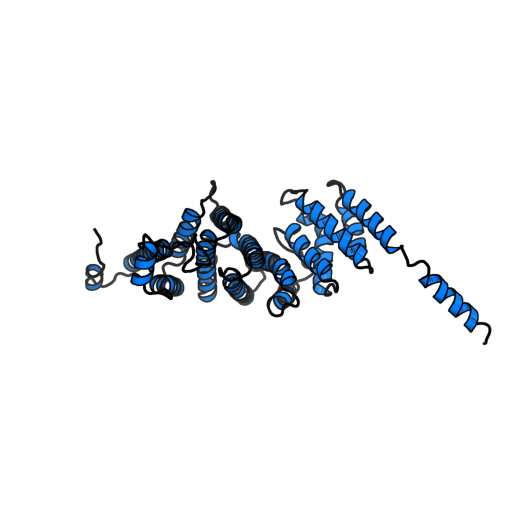 1
ATOM 2917 O O . ILE A 1 359 ? -23.088 0.639 35.836 1.00 45.62 359 ILE A O 1
ATOM 2921 N N . PRO A 1 360 ? -23.646 1.513 33.831 1.00 40.72 360 PRO A N 1
ATOM 2922 C CA . PRO A 1 360 ? -24.728 0.569 33.601 1.00 40.72 360 PRO A CA 1
ATOM 2923 C C . PRO A 1 360 ? -24.175 -0.856 33.619 1.00 40.72 360 PRO A C 1
ATOM 2925 O O . PRO A 1 360 ? -23.366 -1.252 32.774 1.00 40.72 360 PRO A O 1
ATOM 2928 N N . ARG A 1 361 ? -24.591 -1.641 34.614 1.00 39.62 361 ARG A N 1
ATOM 2929 C CA . ARG A 1 361 ? -24.353 -3.082 34.638 1.00 39.62 361 ARG A CA 1
ATOM 2930 C C . ARG A 1 361 ? -25.386 -3.713 33.715 1.00 39.62 361 ARG A C 1
ATOM 2932 O O . ARG A 1 361 ? -26.488 -4.020 34.151 1.00 39.62 361 ARG A O 1
ATOM 2939 N N . PHE A 1 362 ? -25.050 -3.853 32.438 1.00 38.28 362 PHE A N 1
ATOM 2940 C CA . PHE A 1 362 ? -25.817 -4.733 31.564 1.00 38.28 362 PHE A CA 1
ATOM 2941 C C . PHE A 1 362 ? -25.588 -6.172 32.044 1.00 38.28 362 PHE A C 1
ATOM 2943 O O . PHE A 1 362 ? -24.441 -6.624 32.105 1.00 38.28 362 PHE A O 1
ATOM 2950 N N . ALA A 1 363 ? -26.673 -6.797 32.505 1.00 35.16 363 ALA A N 1
ATOM 2951 C CA . ALA A 1 363 ? -26.746 -8.187 32.944 1.00 35.16 363 ALA A CA 1
ATOM 2952 C C . ALA A 1 363 ? -26.963 -9.123 31.755 1.00 35.16 363 ALA A C 1
ATOM 2954 O O . ALA A 1 363 ? -27.654 -8.690 30.802 1.00 35.16 363 ALA A O 1
#

Organism: NCBI:txid94023

Sequence (363 aa):
ELLNKTHKNVDDQQSKDYRIGSYLVHQQMAKIIIRSLRGDDAFEFSNKVVEILGHPEYEVRLVALELLTEYFLDNSVPDTDLSRNYSTIQSKLISMIDDGEPNLNCFRLVVELLVLINPKGLSFPLDSGLRNFWKKLFEHVEQPKNVSIVEAVFPLLGSLLSQIWDDKSSSQEFKSLCLKQWTEHVERNTKPEIALTLREATTKSLQMFSRHLFREDRFVNSNDVQQVITLYMILARLAQDDDVDLRKAASLIVAKAGRFKFPVDPDRARELCYEQVSNQFSKSLHLYAALLQILSGDEKPDEVFRAEMNRSRVLFAIENPNIFKEDLVDVQLASRISIEALKKEIKIVQFPDPLRNDIPRFA

Foldseek 3Di:
DVVVVVVVVVVVVVVVVVPVCPLVVLLVVLVVLLVPDDPPPLAVSLVVLLVQCVDPDVSSNLSNLVSLLVVLVVPPDPPPSLCVSNLSVLASLLVCLVVPPPDPSSVLSSLQSNLSSDLDDRDDDDDCSLLVSLVSLLCCCVPPPDVSSNLSSLLVLLLSLQRLLPDPVRDPVSNLVSLVSSLVLLLVQCDLVHDPSSNVSSLSSCLSNLLLPLDAPSDDDLSNLLSNLSSLVSLLVQCLHQDPVSVQSSQVSLCVNNVPPDRGRSNRSNLSSLVSNLVRPLPRPSLVVVLVCLLPDPDDPVVLVCCVPDPPVPPPPDPPSGPSDDSVVSNVSSVVSNLVSVVVVCVVDVDDPPVVVPDDPDD

pLDDT: mean 80.18, std 17.46, range [35.16, 97.81]